Protein AF-A1WXA0-F1 (afdb_monomer_lite)

pLDDT: mean 78.91, std 23.17, range [23.78, 98.5]

Sequence (277 aa):
MEAIDALLRRLRTGCGCPRYYLLAQPVTDAPLLPQHHQGRQAIRQLFPGDPELEQLPRTREQIAERFASGGICLAAFRPRGDEVLGFIWLLFGPYREPEHRCVLRPPNNPPCALDVDVYVQPGSRGSLVFAQLWQAANQTLASRQIQWSLSRISAFNLPSLGAHQRLGARIVGTLQYVQIGPLELLFSNRPPFFSWSRPKGTAPAITVHPPTTPADRRPRTALYAVAHSGHGLDRGDPPARPRGDPCARRRPAASDPDRPDQHPERVTDRAPQRIRR

Organism: Halorhodospira halophila (strain DSM 244 / SL1) (NCBI:txid349124)

Radius of gyration: 25.83 Å; chains: 1; bounding box: 70×71×72 Å

Secondary structure (DSSP, 8-state):
-HHHHHHHHHHSTTEE--EEEEEEEE--SS-SS-GGGTTSSEEEEE-TT-GGGGGSSS-HHHHHHHHHTT-EEEEEE-TTS--EEEEEEEESS-EE-SSSS-EEE--TTTTEEEEEEEEE-GGGTTSSHHHHHHHHHHHHHHTTT--EEEEEEETT-HHHHHHHHHTT-EEEEEEEEEEETTEEEEEESSSSSEEEE-TTSPPPEEE-PPPSSPP-------TT-------S--S-PPP------S----PPP------------------------

InterPro domains:
  IPR016181 Acyl-CoA N-acyltransferase [SSF55729] (37-178)

Foldseek 3Di:
DVVVQVVQVVVDPFWGKFKKFKKKFFQAPDQLDDPVPPPQWDKDKDDPPPPLVVVDPDDPVVVVVLVVQVKIKIFTHHPPDSHTQWIWIKGQAWDQDPVDLEIEGEDPPPREIEGEDTAGDPVCFLACRRSNNSSVVSVVCVVVVHGIYIYMDTPPFVLQVVLSVLSVMDGQKMWIWTTDHQKIWIAMPFPVRIDIDGPPGHRYYGHRDHDPPGRPNDGNRNNRRGHHPPDDDPDDDPDDDPPDDPPDDDDDDDDDDDDDDDDDDDDDDDDDDDDDD

Structure (mmCIF, N/CA/C/O backbone):
data_AF-A1WXA0-F1
#
_entry.id   AF-A1WXA0-F1
#
loop_
_atom_site.group_PDB
_atom_site.id
_atom_site.type_symbol
_atom_site.label_atom_id
_atom_site.label_alt_id
_atom_site.label_comp_id
_atom_site.label_asym_id
_atom_site.label_entity_id
_atom_site.label_seq_id
_atom_site.pdbx_PDB_ins_code
_atom_site.Cartn_x
_atom_site.Cartn_y
_atom_site.Cartn_z
_atom_site.occupancy
_atom_site.B_iso_or_equiv
_atom_site.auth_seq_id
_atom_site.auth_comp_id
_atom_site.auth_asym_id
_atom_site.auth_atom_id
_atom_site.pdbx_PDB_model_num
ATOM 1 N N . MET A 1 1 ? 20.842 11.466 -3.086 1.00 58.41 1 MET A N 1
ATOM 2 C CA . MET A 1 1 ? 19.781 10.981 -3.999 1.00 58.41 1 MET A CA 1
ATOM 3 C C . MET A 1 1 ? 18.572 11.905 -4.016 1.00 58.41 1 MET A C 1
ATOM 5 O O . MET A 1 1 ? 18.213 12.333 -5.097 1.00 58.41 1 MET A O 1
ATOM 9 N N . GLU A 1 2 ? 18.004 12.295 -2.872 1.00 58.34 2 GLU A N 1
ATOM 10 C CA . GLU A 1 2 ? 16.877 13.252 -2.817 1.00 58.34 2 GLU A CA 1
ATOM 11 C C . GLU A 1 2 ? 17.197 14.607 -3.475 1.00 58.34 2 GLU A C 1
ATOM 13 O O . GLU A 1 2 ? 16.461 15.072 -4.339 1.00 58.34 2 GLU A O 1
ATOM 18 N N . ALA A 1 3 ? 18.371 15.176 -3.177 1.00 63.69 3 ALA A N 1
ATOM 19 C CA . ALA A 1 3 ? 18.859 16.392 -3.831 1.00 63.69 3 ALA A CA 1
ATOM 20 C C . ALA A 1 3 ? 19.067 16.227 -5.350 1.00 63.69 3 ALA A C 1
ATOM 22 O O . ALA A 1 3 ? 18.889 17.182 -6.095 1.00 63.69 3 ALA A O 1
ATOM 23 N N . ILE A 1 4 ? 19.405 15.017 -5.814 1.00 66.06 4 ILE A N 1
ATOM 24 C CA . ILE A 1 4 ? 19.584 14.711 -7.242 1.00 66.06 4 ILE A CA 1
ATOM 25 C C . ILE A 1 4 ? 18.219 14.600 -7.924 1.00 66.06 4 ILE A C 1
ATOM 27 O O . ILE A 1 4 ? 18.047 15.165 -8.994 1.00 66.06 4 ILE A O 1
ATOM 31 N N . ASP A 1 5 ? 17.233 13.940 -7.308 1.00 58.34 5 ASP A N 1
ATOM 32 C CA . ASP A 1 5 ? 15.864 13.879 -7.837 1.00 58.34 5 ASP A CA 1
ATOM 33 C C . ASP A 1 5 ? 15.238 15.281 -7.917 1.00 58.34 5 ASP A C 1
ATOM 35 O O . ASP A 1 5 ? 14.742 15.688 -8.968 1.00 58.34 5 ASP A O 1
ATOM 39 N N . ALA A 1 6 ? 15.351 16.071 -6.845 1.00 64.88 6 ALA A N 1
ATOM 40 C CA . ALA A 1 6 ? 14.868 17.449 -6.820 1.00 64.88 6 ALA A CA 1
ATOM 41 C C . ALA A 1 6 ? 15.575 18.335 -7.862 1.00 64.88 6 ALA A C 1
ATOM 43 O O . ALA A 1 6 ? 14.927 19.141 -8.530 1.00 64.88 6 ALA A O 1
ATOM 44 N N . LEU A 1 7 ? 16.891 18.177 -8.035 1.00 63.47 7 LEU A N 1
ATOM 45 C CA . LEU A 1 7 ? 17.665 18.905 -9.039 1.00 63.47 7 LEU A CA 1
ATOM 46 C C . LEU A 1 7 ? 17.287 18.483 -10.467 1.00 63.47 7 LEU A C 1
ATOM 48 O O . LEU A 1 7 ? 17.043 19.345 -11.304 1.00 63.47 7 LEU A O 1
ATOM 52 N N . LEU A 1 8 ? 17.165 17.183 -10.750 1.00 61.44 8 LEU A N 1
ATOM 53 C CA . LEU A 1 8 ? 16.789 16.669 -12.073 1.00 61.44 8 LEU A CA 1
ATOM 54 C C . LEU A 1 8 ? 15.400 17.150 -12.500 1.00 61.44 8 LEU A C 1
ATOM 56 O O . LEU A 1 8 ? 15.244 17.602 -13.635 1.00 61.44 8 LEU A O 1
ATOM 60 N N . ARG A 1 9 ? 14.426 17.142 -11.578 1.00 61.91 9 ARG A N 1
ATOM 61 C CA . ARG A 1 9 ? 13.076 17.669 -11.835 1.00 61.91 9 ARG A CA 1
ATOM 62 C C . ARG A 1 9 ? 13.072 19.175 -12.100 1.00 61.91 9 ARG A C 1
ATOM 64 O O . ARG A 1 9 ? 12.246 19.646 -12.876 1.00 61.91 9 ARG A O 1
ATOM 71 N N . ARG A 1 10 ? 13.986 19.931 -11.476 1.00 62.06 10 ARG A N 1
ATOM 72 C CA . ARG A 1 10 ? 14.141 21.382 -11.696 1.00 62.06 10 ARG A CA 1
ATOM 73 C C . ARG A 1 10 ? 14.865 21.715 -13.000 1.00 62.06 10 ARG A C 1
ATOM 75 O O . ARG A 1 10 ? 14.579 22.753 -13.583 1.00 62.06 10 ARG A O 1
ATOM 82 N N . LEU A 1 11 ? 15.787 20.863 -13.453 1.00 60.72 11 LEU A N 1
ATOM 83 C CA . LEU A 1 11 ? 16.601 21.113 -14.647 1.00 60.72 11 LEU A CA 1
ATOM 84 C C . LEU A 1 11 ? 15.888 20.742 -15.955 1.00 60.72 11 LEU A C 1
ATOM 86 O O . LEU A 1 11 ? 16.078 21.427 -16.958 1.00 60.72 11 LEU A O 1
ATOM 90 N N . ARG A 1 12 ? 15.076 19.675 -15.974 1.00 57.12 12 ARG A N 1
ATOM 91 C CA . ARG A 1 12 ? 14.285 19.279 -17.152 1.00 57.12 12 ARG A CA 1
ATOM 92 C C . ARG A 1 12 ? 12.975 18.607 -16.759 1.00 57.12 12 ARG A C 1
ATOM 94 O O . ARG A 1 12 ? 12.952 17.652 -15.985 1.00 57.12 12 ARG A O 1
ATOM 101 N N . THR A 1 13 ? 11.891 19.035 -17.399 1.00 62.09 13 THR A N 1
ATOM 102 C CA . THR A 1 13 ? 10.618 18.315 -17.354 1.00 62.09 13 THR A CA 1
ATOM 103 C C . THR A 1 13 ? 10.810 16.900 -17.914 1.00 62.09 13 THR A C 1
ATOM 105 O O . THR A 1 13 ? 11.331 16.709 -19.012 1.00 62.09 13 THR A O 1
ATOM 108 N N . GLY A 1 14 ? 10.421 15.889 -17.134 1.00 67.56 14 GLY A N 1
ATOM 109 C CA . GLY A 1 14 ? 10.536 14.477 -17.518 1.00 67.56 14 GLY A CA 1
ATOM 110 C C . GLY A 1 14 ? 11.805 13.756 -17.051 1.00 67.56 14 GLY A C 1
ATOM 111 O O . GLY A 1 14 ? 11.995 12.608 -17.446 1.00 67.56 14 GLY A O 1
ATOM 112 N N . CYS A 1 15 ? 12.651 14.378 -16.222 1.00 83.75 15 CYS A N 1
ATOM 113 C CA . CYS A 1 15 ? 13.745 13.686 -15.536 1.00 83.75 15 CYS A CA 1
ATOM 114 C C . CYS A 1 15 ? 13.457 13.518 -14.037 1.00 83.75 15 CYS A C 1
ATOM 116 O O . CYS A 1 15 ? 12.994 14.453 -13.386 1.00 83.75 15 CYS A O 1
ATOM 118 N N . GLY A 1 16 ? 13.757 12.343 -13.480 1.00 87.69 16 GLY A N 1
ATOM 119 C CA . GLY A 1 16 ? 13.522 12.036 -12.066 1.00 87.69 16 GLY A CA 1
ATOM 120 C C . GLY A 1 16 ? 14.203 10.743 -11.625 1.00 87.69 16 GLY A C 1
ATOM 121 O O . GLY A 1 16 ? 14.540 9.897 -12.450 1.00 87.69 16 GLY A O 1
ATOM 122 N N . CYS A 1 17 ? 14.431 10.593 -10.324 1.00 92.06 17 CYS A N 1
ATOM 123 C CA . CYS A 1 17 ? 15.087 9.438 -9.719 1.00 92.06 17 CYS A CA 1
ATOM 124 C C . CYS A 1 17 ? 14.419 8.999 -8.392 1.00 92.06 17 CYS A C 1
ATOM 126 O O . CYS A 1 17 ? 15.086 8.950 -7.349 1.00 92.06 17 CYS A O 1
ATOM 128 N N . PRO A 1 18 ? 13.100 8.711 -8.371 1.00 91.94 18 PRO A N 1
ATOM 129 C CA . PRO A 1 18 ? 12.407 8.385 -7.133 1.00 91.94 18 PRO A CA 1
ATOM 130 C C . PRO A 1 18 ? 12.746 6.976 -6.642 1.00 91.94 18 PRO A C 1
ATOM 132 O O . PRO A 1 18 ? 12.935 6.035 -7.420 1.00 91.94 18 PRO A O 1
ATOM 135 N N . ARG A 1 19 ? 12.795 6.838 -5.316 1.00 94.88 19 ARG A N 1
ATOM 136 C CA . ARG A 1 19 ? 13.107 5.590 -4.622 1.00 94.88 19 ARG A CA 1
ATOM 137 C C . ARG A 1 19 ? 11.952 5.182 -3.723 1.00 94.88 19 ARG A C 1
ATOM 139 O O . ARG A 1 19 ? 11.400 6.012 -3.005 1.00 94.88 19 ARG A O 1
ATOM 146 N N . TYR A 1 20 ? 11.662 3.889 -3.703 1.00 96.38 20 TYR A N 1
ATOM 147 C CA . TYR A 1 20 ? 10.611 3.293 -2.890 1.00 96.38 20 TYR A CA 1
ATOM 148 C C . TYR A 1 20 ? 11.115 2.068 -2.137 1.00 96.38 20 TYR A C 1
ATOM 150 O O . TYR A 1 20 ? 11.982 1.330 -2.614 1.00 96.38 20 TYR A O 1
ATOM 158 N N . TYR A 1 21 ? 10.530 1.838 -0.969 1.00 97.44 21 TYR A N 1
ATOM 159 C CA . TYR A 1 21 ? 10.620 0.585 -0.239 1.00 97.44 21 TYR A CA 1
ATOM 160 C C . TYR A 1 21 ? 9.383 -0.257 -0.522 1.00 97.44 21 TYR A C 1
ATOM 162 O O . TYR A 1 21 ? 8.267 0.257 -0.532 1.00 97.44 21 TYR A O 1
ATOM 170 N N . LEU A 1 22 ? 9.600 -1.552 -0.726 1.00 97.81 22 LEU A N 1
ATOM 171 C CA . LEU A 1 22 ? 8.557 -2.564 -0.643 1.00 97.81 22 LEU A CA 1
ATOM 172 C C . LEU A 1 22 ? 8.504 -3.056 0.795 1.00 97.81 22 LEU A C 1
ATOM 174 O O . LEU A 1 22 ? 9.539 -3.451 1.342 1.00 97.81 22 LEU A O 1
ATOM 178 N N . LEU A 1 23 ? 7.326 -3.029 1.400 1.00 97.44 23 LEU A N 1
ATOM 179 C CA . LEU A 1 23 ? 7.106 -3.474 2.765 1.00 97.44 23 LEU A CA 1
ATOM 180 C C . LEU A 1 23 ? 6.180 -4.682 2.799 1.00 97.44 23 LEU A C 1
ATOM 182 O O . LEU A 1 23 ? 5.301 -4.835 1.956 1.00 97.44 23 LEU A O 1
ATOM 186 N N . ALA A 1 24 ? 6.378 -5.510 3.816 1.00 97.00 24 ALA A N 1
ATOM 187 C CA . ALA A 1 24 ? 5.447 -6.547 4.217 1.00 97.00 24 ALA A CA 1
ATOM 188 C C . ALA A 1 24 ? 5.090 -6.341 5.688 1.00 97.00 24 ALA A C 1
ATOM 190 O O . ALA A 1 24 ? 5.968 -6.363 6.556 1.00 97.00 24 ALA A O 1
ATOM 191 N N . GLN A 1 25 ? 3.809 -6.124 5.956 1.00 95.62 25 GLN A N 1
ATOM 192 C CA . GLN A 1 25 ? 3.231 -5.955 7.276 1.00 95.62 25 GLN A CA 1
ATOM 193 C C . GLN A 1 25 ? 2.468 -7.220 7.676 1.00 95.62 25 GLN A C 1
ATOM 195 O O . GLN A 1 25 ? 1.621 -7.680 6.906 1.00 95.62 25 GLN A O 1
ATOM 200 N N . PRO A 1 26 ? 2.760 -7.808 8.847 1.00 94.62 26 PRO A N 1
ATOM 201 C CA . PRO A 1 26 ? 2.039 -8.983 9.308 1.00 94.62 26 PRO A CA 1
ATOM 202 C C . PRO A 1 26 ? 0.577 -8.625 9.586 1.00 94.62 26 PRO A C 1
ATOM 204 O O . PRO A 1 26 ? 0.288 -7.608 10.220 1.00 94.62 26 PRO A O 1
ATOM 207 N N . VAL A 1 27 ? -0.344 -9.478 9.142 1.00 94.31 27 VAL A N 1
ATOM 208 C CA . VAL A 1 27 ? -1.742 -9.405 9.578 1.00 94.31 27 VAL A CA 1
ATOM 209 C C . VAL A 1 27 ? -1.825 -10.022 10.970 1.00 94.31 27 VAL A C 1
ATOM 211 O O . VAL A 1 27 ? -1.337 -11.130 11.206 1.00 94.31 27 VAL A O 1
ATOM 214 N N . THR A 1 28 ? -2.408 -9.284 11.910 1.00 87.75 28 THR A N 1
ATOM 215 C CA . THR A 1 28 ? -2.534 -9.706 13.307 1.00 87.75 28 THR A CA 1
ATOM 216 C C . THR A 1 28 ? -3.988 -9.724 13.756 1.00 87.75 28 THR A C 1
ATOM 218 O O . THR A 1 28 ? -4.756 -8.820 13.439 1.00 87.75 28 THR A O 1
ATOM 221 N N . ASP A 1 29 ? -4.330 -10.735 14.551 1.00 80.31 29 ASP A N 1
ATOM 222 C CA . ASP A 1 29 ? -5.610 -10.838 15.256 1.00 80.31 29 ASP A CA 1
ATOM 223 C C . ASP A 1 29 ? -5.592 -10.070 16.593 1.00 80.31 29 ASP A C 1
ATOM 225 O O . ASP A 1 29 ? -6.621 -9.903 17.247 1.00 80.31 29 ASP A O 1
ATOM 229 N N . ALA A 1 30 ? -4.416 -9.599 17.024 1.00 79.88 30 ALA A N 1
ATOM 230 C CA . ALA A 1 30 ? -4.262 -8.866 18.268 1.00 79.88 30 ALA A CA 1
ATOM 231 C C . ALA A 1 30 ? -4.785 -7.424 18.122 1.00 79.88 30 ALA A C 1
ATOM 233 O O . ALA A 1 30 ? -4.502 -6.755 17.120 1.00 79.88 30 ALA A O 1
ATOM 234 N N . PRO A 1 31 ? -5.493 -6.891 19.134 1.00 80.56 31 PRO A N 1
ATOM 235 C CA . PRO A 1 31 ? -5.949 -5.508 19.116 1.00 80.56 31 PRO A CA 1
ATOM 236 C C . PRO A 1 31 ? -4.774 -4.529 18.985 1.00 80.56 31 PRO A C 1
ATOM 238 O O . PRO A 1 31 ? -3.846 -4.548 19.793 1.00 80.56 31 PRO A O 1
ATOM 241 N N . LEU A 1 32 ? -4.837 -3.629 17.999 1.00 82.88 32 LEU A N 1
ATOM 242 C CA . LEU A 1 32 ? -3.854 -2.545 17.856 1.00 82.88 32 LEU A CA 1
ATOM 243 C C . LEU A 1 32 ? -4.074 -1.413 18.868 1.00 82.88 32 LEU A C 1
ATOM 245 O O . LEU A 1 32 ? -3.160 -0.631 19.137 1.00 82.88 32 LEU A O 1
ATOM 249 N N . LEU A 1 33 ? -5.294 -1.312 19.401 1.00 80.94 33 LEU A N 1
ATOM 250 C CA . LEU A 1 33 ? -5.719 -0.268 20.321 1.00 80.94 33 LEU A CA 1
ATOM 251 C C . LEU A 1 33 ? -6.318 -0.867 21.599 1.00 80.94 33 LEU A C 1
ATOM 253 O O . LEU A 1 33 ? -7.074 -1.844 21.519 1.00 80.94 33 LEU A O 1
ATOM 257 N N . PRO A 1 34 ? -6.053 -0.246 22.766 1.00 77.00 34 PRO A N 1
ATOM 258 C CA . PRO A 1 34 ? -6.766 -0.546 24.001 1.00 77.00 34 PRO A CA 1
ATOM 259 C C . PRO A 1 34 ? -8.283 -0.456 23.823 1.00 77.00 34 PRO A C 1
ATOM 261 O O . PRO A 1 34 ? -8.779 0.392 23.080 1.00 77.00 34 PRO A O 1
ATOM 264 N N . GLN A 1 35 ? -9.029 -1.272 24.568 1.00 74.88 35 GLN A N 1
ATOM 265 C CA . GLN A 1 35 ? -10.489 -1.366 24.453 1.00 74.88 35 GLN A CA 1
ATOM 266 C C . GLN A 1 35 ? -11.203 -0.010 24.614 1.00 74.88 35 GLN A C 1
ATOM 268 O O . GLN A 1 35 ? -12.126 0.287 23.868 1.00 74.88 35 GLN A O 1
ATOM 273 N N . HIS A 1 36 ? -10.722 0.870 25.498 1.00 74.00 36 HIS A N 1
ATOM 274 C CA . HIS A 1 36 ? -11.301 2.207 25.716 1.00 74.00 36 HIS A CA 1
ATOM 275 C C . HIS A 1 36 ? -11.091 3.199 24.549 1.00 74.00 36 HIS A C 1
ATOM 277 O O . HIS A 1 36 ? -11.684 4.279 24.527 1.00 74.00 36 HIS A O 1
ATOM 283 N N . HIS A 1 37 ? -10.230 2.864 23.585 1.00 72.75 37 HIS A N 1
ATOM 284 C CA . HIS A 1 37 ? -10.031 3.623 22.349 1.00 72.75 37 HIS A CA 1
ATOM 285 C C . HIS A 1 37 ? -10.799 3.036 21.156 1.00 72.75 37 HIS A C 1
ATOM 287 O O . HIS A 1 37 ? -10.845 3.666 20.093 1.00 72.75 37 HIS A O 1
ATOM 293 N N . GLN A 1 38 ? -11.404 1.856 21.314 1.00 67.62 38 GLN A N 1
ATOM 294 C CA . GLN A 1 38 ? -12.237 1.236 20.288 1.00 67.62 38 GLN A CA 1
ATOM 295 C C . GLN A 1 38 ? -13.574 1.983 20.172 1.00 67.62 38 GLN A C 1
ATOM 297 O O . GLN A 1 38 ? -14.085 2.521 21.151 1.00 67.62 38 GLN A O 1
ATOM 302 N N . GLY A 1 39 ? -14.113 2.084 18.955 1.00 66.56 39 GLY A N 1
ATOM 303 C CA . GLY A 1 39 ? -15.406 2.735 18.696 1.00 66.56 39 GLY A CA 1
ATOM 304 C C . GLY A 1 39 ? -15.409 4.268 18.745 1.00 66.56 39 GLY A C 1
ATOM 305 O O . GLY A 1 39 ? -16.458 4.876 18.563 1.00 66.56 39 GLY A O 1
ATOM 306 N N . ARG A 1 40 ? -14.254 4.925 18.943 1.00 73.44 40 ARG A N 1
ATOM 307 C CA . ARG A 1 40 ? -14.173 6.400 18.900 1.00 73.44 40 ARG A CA 1
ATOM 308 C C . ARG A 1 40 ? -14.452 6.994 17.522 1.00 73.44 40 ARG A C 1
ATOM 310 O O . ARG A 1 40 ? -14.731 8.181 17.456 1.00 73.44 40 ARG A O 1
ATOM 317 N N . GLN A 1 41 ? -14.333 6.211 16.456 1.00 80.81 41 GLN A N 1
ATOM 318 C CA . GLN A 1 41 ? -14.692 6.583 15.088 1.00 80.81 41 GLN A CA 1
ATOM 319 C C . GLN A 1 41 ? -15.423 5.399 14.464 1.00 80.81 41 GLN A C 1
ATOM 321 O O . GLN A 1 41 ? -15.120 4.246 14.788 1.00 80.81 41 GLN A O 1
ATOM 326 N N . ALA A 1 42 ? -16.371 5.679 13.574 1.00 89.12 42 ALA A N 1
ATOM 327 C CA . ALA A 1 42 ? -16.976 4.636 12.763 1.00 89.12 42 ALA A CA 1
ATOM 328 C C . ALA A 1 42 ? -16.011 4.298 11.621 1.00 89.12 42 ALA A C 1
ATOM 330 O O . ALA A 1 42 ? -15.610 5.188 10.872 1.00 89.12 42 ALA A O 1
ATOM 331 N N . ILE A 1 43 ? -15.628 3.026 11.502 1.00 94.25 43 ILE A N 1
ATOM 332 C CA . ILE A 1 43 ? -14.941 2.510 10.317 1.00 94.25 43 ILE A CA 1
ATOM 333 C C . ILE A 1 43 ? -15.951 1.676 9.539 1.00 94.25 43 ILE A C 1
ATOM 335 O O . ILE A 1 43 ? -16.533 0.749 10.104 1.00 94.25 43 ILE A O 1
ATOM 339 N N . ARG A 1 44 ? -16.153 1.980 8.258 1.00 95.25 44 ARG A N 1
ATOM 340 C CA . ARG A 1 44 ? -17.014 1.181 7.376 1.00 95.25 44 ARG A CA 1
ATOM 341 C C . ARG A 1 44 ? -16.362 0.949 6.025 1.00 95.25 44 ARG A C 1
ATOM 343 O O . ARG A 1 44 ? -15.514 1.726 5.586 1.00 95.25 44 ARG A O 1
ATOM 350 N N . GLN A 1 45 ? -16.778 -0.127 5.370 1.00 97.75 45 GLN A N 1
ATOM 351 C CA . GLN A 1 45 ? -16.468 -0.342 3.967 1.00 97.75 45 GLN A CA 1
ATOM 352 C C . GLN A 1 45 ? -17.268 0.650 3.110 1.00 97.75 45 GLN A C 1
ATOM 354 O O . GLN A 1 45 ? -18.455 0.859 3.364 1.00 97.75 45 GLN A O 1
ATOM 359 N N . LEU A 1 46 ? -16.600 1.253 2.126 1.00 98.12 46 LEU A N 1
ATOM 360 C CA . LEU A 1 46 ? -17.242 2.001 1.049 1.00 98.12 46 LEU A CA 1
ATOM 361 C C . LEU A 1 46 ? -17.527 1.072 -0.133 1.00 98.12 46 LEU A C 1
ATOM 363 O O . LEU A 1 46 ? -16.709 0.200 -0.454 1.00 98.12 46 LEU A O 1
ATOM 367 N N . PHE A 1 47 ? -18.650 1.298 -0.804 1.00 97.88 47 PHE A N 1
ATOM 368 C CA . PHE A 1 47 ? -19.074 0.564 -1.996 1.00 97.88 47 PHE A CA 1
ATOM 369 C C . PHE A 1 47 ? -19.200 1.485 -3.216 1.00 97.88 47 PHE A C 1
ATOM 371 O O . PHE A 1 47 ? -19.346 2.698 -3.057 1.00 97.88 47 PHE A O 1
ATOM 378 N N . PRO A 1 48 ? -19.145 0.942 -4.448 1.00 97.06 48 PRO A N 1
ATOM 379 C CA . PRO A 1 48 ? -19.427 1.727 -5.644 1.00 97.06 48 PRO A CA 1
ATOM 380 C C . PRO A 1 48 ? -20.777 2.447 -5.529 1.00 97.06 48 PRO A C 1
ATOM 382 O O . PRO A 1 48 ? -21.793 1.812 -5.260 1.00 97.06 48 PRO A O 1
ATOM 385 N N . GLY A 1 49 ? -20.780 3.761 -5.757 1.00 95.06 49 GLY A N 1
ATOM 386 C CA . GLY A 1 49 ? -21.975 4.604 -5.650 1.00 95.06 49 GLY A CA 1
ATOM 387 C C . GLY A 1 49 ? -22.147 5.313 -4.304 1.00 95.06 49 GLY A C 1
ATOM 388 O O . GLY A 1 49 ? -22.963 6.229 -4.232 1.00 95.06 49 GLY A O 1
ATOM 389 N N . ASP A 1 50 ? -21.363 4.964 -3.279 1.00 97.19 50 ASP A N 1
ATOM 390 C CA . ASP A 1 50 ? -21.359 5.705 -2.015 1.00 97.19 50 ASP A CA 1
ATOM 391 C C . ASP A 1 50 ? -20.926 7.165 -2.257 1.00 97.19 50 ASP A C 1
ATOM 393 O O . ASP A 1 50 ? -19.855 7.394 -2.837 1.00 97.19 50 ASP A O 1
ATOM 397 N N . PRO A 1 51 ? -21.706 8.169 -1.809 1.00 96.56 51 PRO A N 1
ATOM 398 C CA . PRO A 1 51 ? -21.402 9.579 -2.063 1.00 96.56 51 PRO A CA 1
ATOM 399 C C . PRO A 1 51 ? -20.084 10.028 -1.420 1.00 96.56 51 PRO A C 1
ATOM 401 O O . PRO A 1 51 ? -19.439 10.961 -1.893 1.00 96.56 51 PRO A O 1
ATOM 404 N N . GLU A 1 52 ? -19.634 9.356 -0.362 1.00 97.12 52 GLU A N 1
ATOM 405 C CA . GLU A 1 52 ? -18.408 9.708 0.353 1.00 97.12 52 GLU A CA 1
ATOM 406 C C . GLU A 1 52 ? -17.136 9.342 -0.409 1.00 97.12 52 GLU A C 1
ATOM 408 O O . GLU A 1 52 ? -16.065 9.849 -0.075 1.00 97.12 52 GLU A O 1
ATOM 413 N N . LEU A 1 53 ? -17.244 8.549 -1.482 1.00 97.56 53 LEU A N 1
ATOM 414 C CA . LEU A 1 53 ? -16.144 8.338 -2.423 1.00 97.56 53 LEU A CA 1
ATOM 415 C C . LEU A 1 53 ? -15.663 9.652 -3.057 1.00 97.56 53 LEU A C 1
ATOM 417 O O . LEU A 1 53 ? -14.476 9.778 -3.347 1.00 97.56 53 LEU A O 1
ATOM 421 N N . GLU A 1 54 ? -16.541 10.650 -3.205 1.00 96.62 54 GLU A N 1
ATOM 422 C CA . GLU A 1 54 ? -16.191 11.973 -3.743 1.00 96.62 54 GLU A CA 1
ATOM 423 C C . GLU A 1 54 ? -15.311 12.796 -2.782 1.00 96.62 54 GLU A C 1
ATOM 425 O O . GLU A 1 54 ? -14.689 13.773 -3.192 1.00 96.62 54 GLU A O 1
ATOM 430 N N . GLN A 1 55 ? -15.221 12.405 -1.504 1.00 96.06 55 GLN A N 1
ATOM 431 C CA . GLN A 1 55 ? -14.346 13.052 -0.519 1.00 96.06 55 GLN A CA 1
ATOM 432 C C . GLN A 1 55 ? -12.901 12.530 -0.579 1.00 96.06 55 GLN A C 1
ATOM 434 O O . GLN A 1 55 ? -12.000 13.112 0.034 1.00 96.06 55 GLN A O 1
ATOM 439 N N . LEU A 1 56 ? -12.656 11.412 -1.271 1.00 95.69 56 LEU A N 1
ATOM 440 C CA . LEU A 1 56 ? -11.318 10.845 -1.397 1.00 95.69 56 LEU A CA 1
ATOM 441 C C . LEU A 1 56 ? -10.500 11.706 -2.376 1.00 95.69 56 LEU A C 1
ATOM 443 O O . LEU A 1 56 ? -10.995 12.063 -3.441 1.00 95.69 56 LEU A O 1
ATOM 447 N N . PRO A 1 57 ? -9.217 11.992 -2.093 1.00 94.06 57 PRO A N 1
ATOM 448 C CA . PRO A 1 57 ? -8.340 12.760 -2.972 1.00 94.06 57 PRO A CA 1
ATOM 449 C C . PRO A 1 57 ? -7.835 11.890 -4.139 1.00 94.06 57 PRO A C 1
ATOM 451 O O . PRO A 1 57 ? -6.627 11.733 -4.344 1.00 94.06 57 PRO A O 1
ATOM 454 N N . ARG A 1 58 ? -8.755 11.246 -4.861 1.00 93.50 58 ARG A N 1
ATOM 455 C CA . ARG A 1 58 ? -8.508 10.318 -5.969 1.00 93.50 58 ARG A CA 1
ATOM 456 C C . ARG A 1 58 ? -9.490 10.590 -7.091 1.00 93.50 58 ARG A C 1
ATOM 458 O O . ARG A 1 58 ? -10.607 11.031 -6.850 1.00 93.50 58 ARG A O 1
ATOM 465 N N . THR A 1 59 ? -9.066 10.328 -8.321 1.00 93.50 59 THR A N 1
ATOM 466 C CA . THR A 1 59 ? -9.970 10.484 -9.461 1.00 93.50 59 THR A CA 1
ATOM 467 C C . THR A 1 59 ? -11.004 9.359 -9.472 1.00 93.50 59 THR A C 1
ATOM 469 O O . THR A 1 59 ? -10.772 8.271 -8.928 1.00 93.50 59 THR A O 1
ATOM 472 N N . ARG A 1 60 ? -12.146 9.599 -10.122 1.00 94.38 60 ARG A N 1
ATOM 473 C CA . ARG A 1 60 ? -13.200 8.584 -10.266 1.00 94.38 60 ARG A CA 1
ATOM 474 C C . ARG A 1 60 ? -12.694 7.346 -11.001 1.00 94.38 60 ARG A C 1
ATOM 476 O O . ARG A 1 60 ? -13.068 6.236 -10.642 1.00 94.38 60 ARG A O 1
ATOM 483 N N . GLU A 1 61 ? -11.798 7.525 -11.967 1.00 93.12 61 GLU A N 1
ATOM 484 C CA . GLU A 1 61 ? -11.172 6.437 -12.720 1.00 93.12 61 GLU A CA 1
ATOM 485 C C . GLU A 1 61 ? -10.319 5.556 -11.804 1.00 93.12 61 GLU A C 1
ATOM 487 O O . GLU A 1 61 ? -10.465 4.338 -11.823 1.00 93.12 61 GLU A O 1
ATOM 492 N N . GLN A 1 62 ? -9.498 6.153 -10.931 1.00 92.81 62 GLN A N 1
ATOM 493 C CA . GLN A 1 62 ? -8.688 5.398 -9.968 1.00 92.81 62 GLN A CA 1
ATOM 494 C C . GLN A 1 62 ? -9.558 4.591 -8.998 1.00 92.81 62 GLN A C 1
ATOM 496 O O . GLN A 1 62 ? -9.238 3.448 -8.675 1.00 92.81 62 GLN A O 1
ATOM 501 N N . ILE A 1 63 ? -10.657 5.180 -8.522 1.00 95.75 63 ILE A N 1
ATOM 502 C CA . ILE A 1 63 ? -11.616 4.501 -7.642 1.00 95.75 63 ILE A CA 1
ATOM 503 C C . ILE A 1 63 ? -12.295 3.342 -8.387 1.00 95.75 63 ILE A C 1
ATOM 505 O O . ILE A 1 63 ? -12.346 2.224 -7.870 1.00 95.75 63 ILE A O 1
ATOM 509 N N . ALA A 1 64 ? -12.762 3.581 -9.615 1.00 94.81 64 ALA A N 1
ATOM 510 C CA . ALA A 1 64 ? -13.411 2.571 -10.444 1.00 94.81 64 ALA A CA 1
ATOM 511 C C . ALA A 1 64 ? -12.474 1.396 -10.767 1.00 94.81 64 ALA A C 1
ATOM 513 O O . ALA A 1 64 ? -12.873 0.244 -10.616 1.00 94.81 64 ALA A O 1
ATOM 514 N N . GLU A 1 65 ? -11.219 1.662 -11.140 1.00 92.69 65 GLU A N 1
ATOM 515 C CA . GLU A 1 65 ? -10.211 0.628 -11.414 1.00 92.69 65 GLU A CA 1
ATOM 516 C C . GLU A 1 65 ? -9.942 -0.262 -10.193 1.00 92.69 65 GLU A C 1
ATOM 518 O O . GLU A 1 65 ? -9.814 -1.486 -10.318 1.00 92.69 65 GLU A O 1
ATOM 523 N N . ARG A 1 66 ? -9.892 0.328 -8.993 1.00 95.19 66 ARG A N 1
ATOM 524 C CA . ARG A 1 66 ? -9.690 -0.423 -7.747 1.00 95.19 66 ARG A CA 1
ATOM 525 C C . ARG A 1 66 ? -10.866 -1.345 -7.453 1.00 95.19 66 ARG A C 1
ATOM 527 O O . ARG A 1 66 ? -10.640 -2.516 -7.155 1.00 95.19 66 ARG A O 1
ATOM 534 N N . PHE A 1 67 ? -12.101 -0.863 -7.594 1.00 96.62 67 PHE A N 1
ATOM 535 C CA . PHE A 1 67 ? -13.285 -1.713 -7.444 1.00 96.62 67 PHE A CA 1
ATOM 536 C C . PHE A 1 67 ? -13.370 -2.797 -8.524 1.00 96.62 67 PHE A C 1
ATOM 538 O O . PHE A 1 67 ? -13.635 -3.952 -8.198 1.00 96.62 67 PHE A O 1
ATOM 545 N N . ALA A 1 68 ? -13.074 -2.468 -9.785 1.00 93.38 68 ALA A N 1
ATOM 546 C CA . ALA A 1 68 ? -13.048 -3.432 -10.888 1.00 93.38 68 ALA A CA 1
ATOM 547 C C . ALA A 1 68 ? -12.021 -4.556 -10.664 1.00 93.38 68 ALA A C 1
ATOM 549 O O . ALA A 1 68 ? -12.207 -5.677 -11.131 1.00 93.38 68 ALA A O 1
ATOM 550 N N . SER A 1 69 ? -10.966 -4.275 -9.897 1.00 89.31 69 SER A N 1
ATOM 551 C CA . SER A 1 69 ? -9.950 -5.252 -9.489 1.00 89.31 69 SER A CA 1
ATOM 552 C C . SER A 1 69 ? -10.348 -6.078 -8.252 1.00 89.31 69 SER A C 1
ATOM 554 O O . SER A 1 69 ? -9.507 -6.778 -7.688 1.00 89.31 69 SER A O 1
ATOM 556 N N . GLY A 1 70 ? -11.600 -5.980 -7.787 1.00 92.38 70 GLY A N 1
ATOM 557 C CA . GLY A 1 70 ? -12.080 -6.635 -6.564 1.00 92.38 70 GLY A CA 1
ATOM 558 C C . GLY A 1 70 ? -11.559 -5.989 -5.276 1.00 92.38 70 GLY A C 1
ATOM 559 O O . GLY A 1 70 ? -11.513 -6.636 -4.228 1.00 92.38 70 GLY A O 1
ATOM 560 N N . GLY A 1 71 ? -11.111 -4.735 -5.358 1.00 95.88 71 GLY A N 1
ATOM 561 C CA . GLY A 1 71 ? -10.573 -3.985 -4.234 1.00 95.88 71 GLY A CA 1
ATOM 562 C C . GLY A 1 71 ? -11.617 -3.611 -3.191 1.00 95.88 71 GLY A C 1
ATOM 563 O O . GLY A 1 71 ? -12.789 -3.400 -3.500 1.00 95.88 71 GLY A O 1
ATOM 564 N N . ILE A 1 72 ? -11.163 -3.475 -1.948 1.00 97.94 72 ILE A N 1
ATOM 565 C CA . ILE A 1 72 ? -11.974 -3.024 -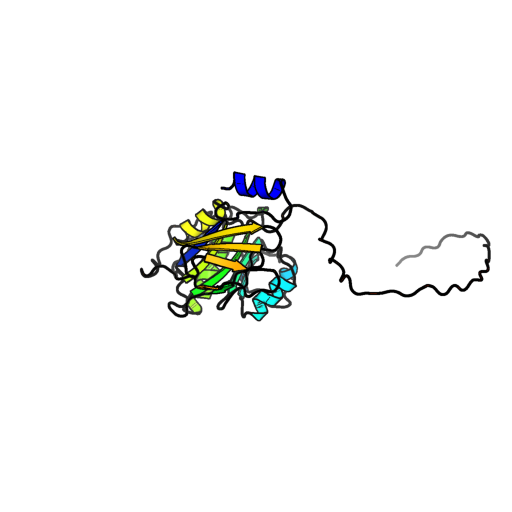0.816 1.00 97.94 72 ILE A CA 1
ATOM 566 C C . ILE A 1 72 ? -11.433 -1.691 -0.321 1.00 97.94 72 ILE A C 1
ATOM 568 O O . ILE A 1 72 ? -10.228 -1.551 -0.108 1.00 97.94 72 ILE A O 1
ATOM 572 N N . CYS A 1 73 ? -12.334 -0.740 -0.087 1.00 98.50 73 CYS A N 1
ATOM 573 C CA . CYS A 1 73 ? -12.031 0.527 0.560 1.00 98.50 73 CYS A CA 1
ATOM 574 C C . CYS A 1 73 ? -12.646 0.547 1.958 1.00 98.50 73 CYS A C 1
ATOM 576 O O . CYS A 1 73 ? -13.862 0.441 2.092 1.00 98.50 73 CYS A O 1
ATOM 578 N N . LEU A 1 74 ? -11.827 0.715 2.995 1.00 98.38 74 LEU A N 1
ATOM 579 C CA . LEU A 1 74 ? -12.300 1.009 4.348 1.00 98.38 74 LEU A CA 1
ATOM 580 C C . LEU A 1 74 ? -12.077 2.490 4.625 1.00 98.38 74 LEU A C 1
ATOM 582 O O . LEU A 1 74 ? -10.982 2.991 4.380 1.00 98.38 74 LEU A O 1
ATOM 586 N N . ALA A 1 75 ? -13.083 3.178 5.152 1.00 97.94 75 ALA A N 1
ATOM 587 C CA . ALA A 1 75 ? -13.014 4.594 5.481 1.00 97.94 75 ALA A CA 1
ATOM 588 C C . ALA A 1 75 ? -13.354 4.841 6.953 1.00 97.94 75 ALA A C 1
ATOM 590 O O . ALA A 1 75 ? -14.217 4.176 7.530 1.00 97.94 75 ALA A O 1
ATOM 591 N N . ALA A 1 76 ? -12.647 5.798 7.548 1.00 96.62 76 ALA A N 1
ATOM 592 C CA . ALA A 1 76 ? -12.866 6.293 8.896 1.00 96.62 76 ALA A CA 1
ATOM 593 C C . ALA A 1 76 ? -13.701 7.566 8.849 1.00 96.62 76 ALA A C 1
ATOM 595 O O . ALA A 1 76 ? -13.388 8.473 8.080 1.00 96.62 76 ALA A O 1
ATOM 596 N N . PHE A 1 77 ? -14.708 7.654 9.710 1.00 95.62 77 PHE A N 1
ATOM 597 C CA . PHE A 1 77 ? -15.662 8.756 9.733 1.00 95.62 77 PHE A CA 1
ATOM 598 C C . PHE A 1 77 ? -15.568 9.558 11.022 1.00 95.62 77 PHE A C 1
ATOM 600 O O . PHE A 1 77 ? -15.301 9.012 12.103 1.00 95.62 77 PHE A O 1
ATOM 607 N N . ARG A 1 78 ? -15.833 10.864 10.923 1.00 91.69 78 ARG A N 1
ATOM 608 C CA . ARG A 1 78 ? -16.032 11.700 12.107 1.00 91.69 78 ARG A CA 1
ATOM 609 C C . ARG A 1 78 ? -17.198 11.142 12.935 1.00 91.69 78 ARG A C 1
ATOM 611 O O . ARG A 1 78 ? -18.206 10.726 12.369 1.00 91.69 78 ARG A O 1
ATOM 618 N N . PRO A 1 79 ? -17.106 11.140 14.277 1.00 85.50 79 PRO A N 1
ATOM 619 C CA . PRO A 1 79 ? -18.235 10.738 15.105 1.00 85.50 79 PRO A CA 1
ATOM 620 C C . PRO A 1 79 ? -19.479 11.565 14.780 1.00 85.50 79 PRO A C 1
ATOM 622 O O . PRO A 1 79 ? -19.430 12.791 14.851 1.00 85.50 79 PRO A O 1
ATOM 625 N N . ARG A 1 80 ? -20.590 10.879 14.482 1.00 81.56 80 ARG A N 1
ATOM 626 C CA . ARG A 1 80 ? -21.902 11.485 14.190 1.00 81.56 80 ARG A CA 1
ATOM 627 C C . ARG A 1 80 ? -21.907 12.403 12.954 1.00 81.56 80 ARG A C 1
ATOM 629 O O . ARG A 1 80 ? -22.512 13.470 12.991 1.00 81.56 80 ARG A O 1
ATOM 636 N N . GLY A 1 81 ? -21.247 11.993 11.873 1.00 85.56 81 GLY A N 1
ATOM 637 C CA . GLY A 1 81 ? -21.357 12.647 10.569 1.00 85.56 81 GLY A CA 1
ATOM 638 C C . GLY A 1 81 ? -20.723 11.825 9.449 1.00 85.56 81 GLY A C 1
ATOM 639 O O . GLY A 1 81 ? -20.119 10.784 9.706 1.00 85.56 81 GLY A O 1
ATOM 640 N N . ASP A 1 82 ? -20.819 12.341 8.225 1.00 89.12 82 ASP A N 1
ATOM 641 C CA . ASP A 1 82 ? -20.412 11.627 7.003 1.00 89.12 82 ASP A CA 1
ATOM 642 C C . ASP A 1 82 ? -19.041 12.083 6.470 1.00 89.12 82 ASP A C 1
ATOM 644 O O . ASP A 1 82 ? -18.636 11.744 5.359 1.00 89.12 82 ASP A O 1
ATOM 648 N N . GLU A 1 83 ? -18.298 12.866 7.258 1.00 94.56 83 GLU A N 1
ATOM 649 C CA . GLU A 1 83 ? -16.964 13.342 6.885 1.00 94.56 83 GLU A CA 1
ATOM 650 C C . GLU A 1 83 ? -15.921 12.225 7.010 1.00 94.56 83 GLU A C 1
ATOM 652 O O . GLU A 1 83 ? -15.681 11.695 8.103 1.00 94.56 83 GLU A O 1
ATOM 657 N N . VAL A 1 84 ? -15.257 11.918 5.895 1.00 96.62 84 VAL A N 1
ATOM 658 C CA . VAL A 1 84 ? -14.194 10.912 5.806 1.00 96.62 84 VAL A CA 1
ATOM 659 C C . VAL A 1 84 ? -12.882 11.479 6.345 1.00 96.62 84 VAL A C 1
ATOM 661 O O . VAL A 1 84 ? -12.231 12.299 5.710 1.00 96.62 84 VAL A O 1
ATOM 664 N N . LEU A 1 85 ? -12.426 10.983 7.493 1.00 96.19 85 LEU A N 1
ATOM 665 C CA . LEU A 1 85 ? -11.158 11.375 8.122 1.00 96.19 85 LEU A CA 1
ATOM 666 C C . LEU A 1 85 ? -9.936 10.675 7.509 1.00 96.19 85 LEU A C 1
ATOM 668 O O . LEU A 1 85 ? -8.802 11.141 7.649 1.00 96.19 85 LEU A O 1
ATOM 672 N N . GLY A 1 86 ? -10.145 9.537 6.854 1.00 96.56 86 GLY A N 1
ATOM 673 C CA . GLY A 1 86 ? -9.096 8.745 6.226 1.00 96.56 86 GLY A CA 1
ATOM 674 C C . GLY A 1 86 ? -9.636 7.454 5.629 1.00 96.56 86 GLY A C 1
ATOM 675 O O . GLY A 1 86 ? -10.783 7.087 5.870 1.00 96.56 86 GLY A O 1
ATOM 676 N N . PHE A 1 87 ? -8.810 6.758 4.856 1.00 97.94 87 PHE A N 1
ATOM 677 C CA . PHE A 1 87 ? -9.179 5.501 4.213 1.00 97.94 87 PHE A CA 1
ATOM 678 C C . PHE A 1 87 ? -7.967 4.598 3.952 1.00 97.94 87 PHE A C 1
ATOM 680 O O . PHE A 1 87 ? -6.818 5.050 3.967 1.00 97.94 87 PHE A O 1
ATOM 687 N N . ILE A 1 88 ? -8.242 3.320 3.693 1.00 97.94 88 ILE A N 1
ATOM 688 C CA . ILE A 1 88 ? -7.289 2.315 3.217 1.00 97.94 88 ILE A CA 1
ATOM 689 C C . ILE A 1 88 ? -7.901 1.499 2.075 1.00 97.94 88 ILE A C 1
ATOM 691 O O . ILE A 1 88 ? -9.031 1.021 2.183 1.00 97.94 88 ILE A O 1
ATOM 695 N N . TRP A 1 89 ? -7.133 1.320 0.999 1.00 98.06 89 TRP A N 1
ATOM 696 C CA . TRP A 1 89 ? -7.453 0.416 -0.106 1.00 98.06 89 TRP A CA 1
ATOM 697 C C . TRP A 1 89 ? -6.658 -0.880 -0.021 1.00 98.06 89 TRP A C 1
ATOM 699 O O . TRP A 1 89 ? -5.428 -0.852 0.004 1.00 98.06 89 TRP A O 1
ATOM 709 N N . LEU A 1 90 ? -7.375 -2.002 -0.053 1.00 98.19 90 LEU A N 1
ATOM 710 C CA . LEU A 1 90 ? -6.833 -3.357 -0.048 1.00 98.19 90 LEU A CA 1
ATOM 711 C C . LEU A 1 90 ? -7.161 -4.039 -1.379 1.00 98.19 90 LEU A C 1
ATOM 713 O O . LEU A 1 90 ? -8.334 -4.161 -1.736 1.00 98.19 90 LEU A O 1
ATOM 717 N N . LEU A 1 91 ? -6.138 -4.487 -2.105 1.00 97.06 91 LEU A N 1
ATOM 718 C CA . LEU A 1 91 ? -6.268 -5.229 -3.360 1.00 97.06 91 LEU A CA 1
ATOM 719 C C . LEU A 1 91 ? -5.724 -6.650 -3.202 1.00 97.06 91 LEU A C 1
ATOM 721 O O . LEU A 1 91 ? -4.694 -6.863 -2.573 1.00 97.06 91 LEU A O 1
ATOM 725 N N . PHE A 1 92 ? -6.386 -7.626 -3.817 1.00 95.56 92 PHE A N 1
ATOM 726 C CA . PHE A 1 92 ? -6.028 -9.050 -3.691 1.00 95.56 92 PHE A CA 1
ATOM 727 C C . PHE A 1 92 ? -5.372 -9.623 -4.954 1.00 95.56 92 PHE A C 1
ATOM 729 O O . PHE A 1 92 ? -5.014 -10.796 -4.999 1.00 95.56 92 PHE A O 1
ATOM 736 N N . GLY A 1 93 ? -5.207 -8.794 -5.984 1.00 94.38 93 GLY A N 1
ATOM 737 C CA . GLY A 1 93 ? -4.611 -9.163 -7.262 1.00 94.38 93 GLY A CA 1
ATOM 738 C C . GLY A 1 93 ? -3.513 -8.192 -7.701 1.00 94.38 93 GLY A C 1
ATOM 739 O O . GLY A 1 93 ? -3.096 -7.323 -6.932 1.00 94.38 93 GLY A O 1
ATOM 740 N N . PRO A 1 94 ? -3.021 -8.339 -8.943 1.00 94.81 94 PRO A N 1
ATOM 741 C CA . PRO A 1 94 ? -2.062 -7.416 -9.535 1.00 94.81 94 PRO A CA 1
ATOM 742 C C . PRO A 1 94 ? -2.559 -5.967 -9.521 1.00 94.81 94 PRO A C 1
ATOM 744 O O . PRO A 1 94 ? -3.690 -5.694 -9.912 1.00 94.81 94 PRO A O 1
ATOM 747 N N . TYR A 1 95 ? -1.684 -5.036 -9.155 1.00 93.44 95 TYR A N 1
ATOM 748 C CA . TYR A 1 95 ? -1.959 -3.604 -9.151 1.00 93.44 95 TYR A CA 1
ATOM 749 C C . TYR A 1 95 ? -1.010 -2.877 -10.093 1.00 93.44 95 TYR A C 1
ATOM 751 O O . TYR A 1 95 ? 0.210 -3.008 -9.979 1.00 93.44 95 TYR A O 1
ATOM 759 N N . ARG A 1 96 ? -1.564 -2.107 -11.030 1.00 92.31 96 ARG A N 1
ATOM 760 C CA . ARG A 1 96 ? -0.782 -1.219 -11.888 1.00 92.31 96 ARG A CA 1
ATOM 761 C C . ARG A 1 96 ? -0.544 0.088 -11.146 1.00 92.31 96 ARG A C 1
ATOM 763 O O . ARG A 1 96 ? -1.491 0.777 -10.788 1.00 92.31 96 ARG A O 1
ATOM 770 N N . GLU A 1 97 ? 0.721 0.430 -10.951 1.00 89.12 97 GLU A N 1
ATOM 771 C CA . GLU A 1 97 ? 1.074 1.685 -10.300 1.00 89.12 97 GLU A CA 1
ATOM 772 C C . GLU A 1 97 ? 0.707 2.877 -11.204 1.00 89.12 97 GLU A C 1
ATOM 774 O O . GLU A 1 97 ? 1.048 2.876 -12.390 1.00 89.12 97 GLU A O 1
ATOM 779 N N . PRO A 1 98 ? 0.017 3.906 -10.679 1.00 85.12 98 PRO A N 1
ATOM 780 C CA . PRO A 1 98 ? -0.303 5.100 -11.458 1.00 85.12 98 PRO A CA 1
ATOM 781 C C . PRO A 1 98 ? 0.903 6.044 -11.592 1.00 85.12 98 PRO A C 1
ATOM 783 O O . PRO A 1 98 ? 0.996 6.791 -12.563 1.00 85.12 98 PRO A O 1
ATOM 786 N N . GLU A 1 99 ? 1.833 6.013 -10.630 1.00 87.62 99 GLU A N 1
ATOM 787 C CA . GLU A 1 99 ? 3.030 6.873 -10.606 1.00 87.62 99 GLU A CA 1
ATOM 788 C C . GLU A 1 99 ? 4.144 6.371 -11.536 1.00 87.62 99 GLU A C 1
ATOM 790 O O . GLU A 1 99 ? 4.884 7.168 -12.113 1.00 87.62 99 GLU A O 1
ATOM 795 N N . HIS A 1 100 ? 4.266 5.049 -11.674 1.00 90.81 100 HIS A N 1
ATOM 796 C CA . HIS A 1 100 ? 5.356 4.375 -12.375 1.00 90.81 100 HIS A CA 1
ATOM 797 C C . HIS A 1 100 ? 4.822 3.256 -13.255 1.00 90.81 100 HIS A C 1
ATOM 799 O O . HIS A 1 100 ? 3.827 2.615 -12.934 1.00 90.81 100 HIS A O 1
ATOM 805 N N . ARG A 1 101 ? 5.500 2.965 -14.363 1.00 91.38 101 ARG A N 1
ATOM 806 C CA . ARG A 1 101 ? 5.115 1.897 -15.290 1.00 91.38 101 ARG A CA 1
ATOM 807 C C . ARG A 1 101 ? 5.541 0.545 -14.729 1.00 91.38 101 ARG A C 1
ATOM 809 O O . ARG A 1 101 ? 6.405 -0.121 -15.288 1.00 91.38 101 ARG A O 1
ATOM 816 N N . CYS A 1 102 ? 4.920 0.111 -13.644 1.00 93.81 102 CYS A N 1
ATOM 817 C CA . CYS A 1 102 ? 5.120 -1.221 -13.097 1.00 93.81 102 CYS A CA 1
ATOM 818 C C . CYS A 1 102 ? 3.806 -1.829 -12.603 1.00 93.81 102 CYS A C 1
ATOM 820 O O . CYS A 1 102 ? 2.796 -1.147 -12.415 1.00 93.81 102 CYS A O 1
ATOM 822 N N . VAL A 1 103 ? 3.825 -3.146 -12.436 1.00 95.56 103 VAL A N 1
ATOM 823 C CA . VAL A 1 103 ? 2.734 -3.906 -11.837 1.00 95.56 103 VAL A CA 1
ATOM 824 C C . VAL A 1 103 ? 3.258 -4.570 -10.573 1.00 95.56 103 VAL A C 1
ATOM 826 O O . VAL A 1 103 ? 4.164 -5.398 -10.643 1.00 95.56 103 VAL A O 1
ATOM 829 N N . LEU A 1 104 ? 2.688 -4.238 -9.422 1.00 96.38 104 LEU A N 1
ATOM 830 C CA . LEU A 1 104 ? 2.940 -4.970 -8.187 1.00 96.38 104 LEU A CA 1
ATOM 831 C C . LEU A 1 104 ? 2.012 -6.175 -8.116 1.00 96.38 104 LEU A C 1
ATOM 833 O O . LEU A 1 104 ? 0.849 -6.098 -8.511 1.00 96.38 104 LEU A O 1
ATOM 837 N N . ARG A 1 105 ? 2.524 -7.307 -7.636 1.00 96.19 105 ARG A N 1
ATOM 838 C CA . ARG A 1 105 ? 1.742 -8.537 -7.489 1.00 96.19 105 ARG A CA 1
ATOM 839 C C . ARG A 1 105 ? 1.955 -9.150 -6.110 1.00 96.19 105 ARG A C 1
ATOM 841 O O . ARG A 1 105 ? 3.114 -9.283 -5.701 1.00 96.19 105 ARG A O 1
ATOM 848 N N . PRO A 1 106 ? 0.883 -9.561 -5.413 1.00 96.25 106 PRO A N 1
ATOM 849 C CA . PRO A 1 106 ? 1.039 -10.476 -4.296 1.00 96.25 106 PRO A CA 1
ATOM 850 C C . PRO A 1 106 ? 1.538 -11.840 -4.819 1.00 96.25 106 PRO A C 1
ATOM 852 O O . PRO A 1 106 ? 1.234 -12.211 -5.957 1.00 96.25 106 PRO A O 1
ATOM 855 N N . PRO A 1 107 ? 2.329 -12.590 -4.036 1.00 95.31 107 PRO A N 1
ATOM 856 C CA . PRO A 1 107 ? 2.676 -13.965 -4.363 1.00 95.31 107 PRO A CA 1
ATOM 857 C C . PRO A 1 107 ? 1.453 -14.873 -4.184 1.00 95.31 107 PRO A C 1
ATOM 859 O O . PRO A 1 107 ? 0.546 -14.564 -3.417 1.00 95.31 107 PRO A O 1
ATOM 862 N N . ASN A 1 108 ? 1.463 -16.036 -4.837 1.00 89.94 108 ASN A N 1
ATOM 863 C CA . ASN A 1 108 ? 0.391 -17.028 -4.679 1.00 89.94 108 ASN A CA 1
ATOM 864 C C . ASN A 1 108 ? 0.391 -17.682 -3.284 1.00 89.94 108 ASN A C 1
ATOM 866 O O . ASN A 1 108 ? -0.643 -18.150 -2.820 1.00 89.94 108 ASN A O 1
ATOM 870 N N . ASN A 1 109 ? 1.556 -17.754 -2.633 1.00 90.81 109 ASN A N 1
ATOM 871 C CA . ASN A 1 109 ? 1.733 -18.321 -1.299 1.00 90.81 109 ASN A CA 1
ATOM 872 C C . ASN A 1 109 ? 2.900 -17.595 -0.590 1.00 90.81 109 ASN A C 1
ATOM 874 O O . ASN A 1 109 ? 3.960 -17.443 -1.213 1.00 90.81 109 ASN A O 1
ATOM 878 N N . PRO A 1 110 ? 2.754 -17.149 0.674 1.00 92.88 110 PRO A N 1
ATOM 879 C CA . PRO A 1 110 ? 1.518 -17.132 1.467 1.00 92.88 110 PRO A CA 1
ATOM 880 C C . PRO A 1 110 ? 0.452 -16.185 0.890 1.00 92.88 110 PRO A C 1
ATOM 882 O O . PRO A 1 110 ? 0.806 -15.291 0.120 1.00 92.88 110 PRO A O 1
ATOM 885 N N . PRO A 1 111 ? -0.834 -16.346 1.259 1.00 94.38 111 PRO A N 1
ATOM 886 C CA . PRO A 1 111 ? -1.887 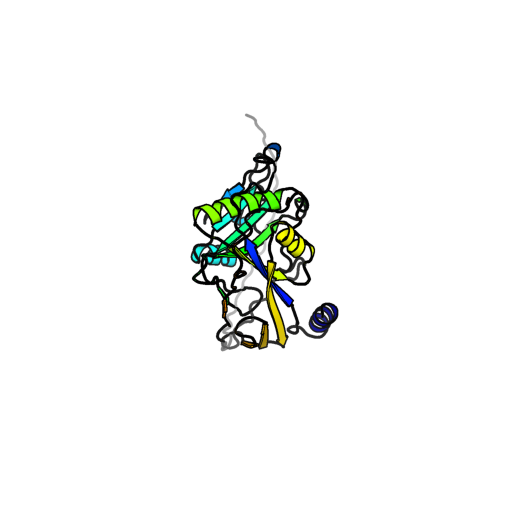-15.415 0.867 1.00 94.38 111 PRO A CA 1
ATOM 887 C C . PRO A 1 111 ? -1.567 -13.996 1.348 1.00 94.38 111 PRO A C 1
ATOM 889 O O . PRO A 1 111 ? -1.380 -13.756 2.547 1.00 94.38 111 PRO A O 1
ATOM 892 N N . CYS A 1 112 ? -1.500 -13.062 0.403 1.00 97.19 112 CYS A N 1
ATOM 893 C CA . CYS A 1 112 ? -1.146 -11.668 0.641 1.00 97.19 112 CYS A CA 1
ATOM 894 C C . CYS A 1 112 ? -2.173 -10.728 0.001 1.00 97.19 112 CYS A C 1
ATOM 896 O O . CYS A 1 112 ? -2.765 -11.059 -1.024 1.00 97.19 112 CYS A O 1
ATOM 898 N N . ALA A 1 113 ? -2.312 -9.529 0.559 1.00 97.44 113 ALA A N 1
ATOM 899 C CA . ALA A 1 113 ? -3.006 -8.413 -0.076 1.00 97.44 113 ALA A CA 1
ATOM 900 C C . ALA A 1 113 ? -2.031 -7.252 -0.295 1.00 97.44 113 ALA A C 1
ATOM 902 O O . ALA A 1 113 ? -1.049 -7.122 0.433 1.00 97.44 113 ALA A O 1
ATOM 903 N N . LEU A 1 114 ? -2.294 -6.411 -1.289 1.00 97.81 114 LEU A N 1
ATOM 904 C CA . LEU A 1 114 ? -1.618 -5.134 -1.475 1.00 97.81 114 LEU A CA 1
ATOM 905 C C . LEU A 1 114 ? -2.416 -4.034 -0.755 1.00 97.81 114 LEU A C 1
ATOM 907 O O . LEU A 1 114 ? -3.587 -3.834 -1.079 1.00 97.81 114 LEU A O 1
ATOM 911 N N . ASP A 1 115 ? -1.797 -3.288 0.160 1.00 96.38 115 ASP A N 1
ATOM 912 C CA . ASP A 1 115 ? -2.317 -1.992 0.605 1.00 96.38 115 ASP A CA 1
ATOM 913 C C . ASP A 1 115 ? -1.731 -0.888 -0.283 1.00 96.38 115 ASP A C 1
ATOM 915 O O . ASP A 1 115 ? -0.558 -0.528 -0.206 1.00 96.38 115 ASP A O 1
ATOM 919 N N . VAL A 1 116 ? -2.543 -0.410 -1.226 1.00 92.06 116 VAL A N 1
ATOM 920 C CA . VAL A 1 116 ? -2.065 0.449 -2.328 1.00 92.06 116 VAL A CA 1
ATOM 921 C C . VAL A 1 116 ? -2.299 1.931 -2.083 1.00 92.06 116 VAL A C 1
ATOM 923 O O . VAL A 1 116 ? -1.822 2.775 -2.840 1.00 92.06 116 VAL A O 1
ATOM 926 N N . ASP A 1 117 ? -3.070 2.258 -1.048 1.00 92.06 117 ASP A N 1
ATOM 927 C CA . ASP A 1 117 ? -3.399 3.630 -0.706 1.00 92.06 117 ASP A CA 1
ATOM 928 C C . ASP A 1 117 ? -3.900 3.709 0.732 1.00 92.06 117 ASP A C 1
ATOM 930 O O . ASP A 1 117 ? -4.984 3.215 1.042 1.00 92.06 117 ASP A O 1
ATOM 934 N N . VAL A 1 118 ? -3.111 4.328 1.605 1.00 94.81 118 VAL A N 1
ATOM 935 C CA . VAL A 1 118 ? -3.506 4.650 2.977 1.00 94.81 118 VAL A CA 1
ATOM 936 C C . VAL A 1 118 ? -3.398 6.150 3.140 1.00 94.81 118 VAL A C 1
ATOM 938 O O . VAL A 1 118 ? -2.318 6.717 2.959 1.00 94.81 118 VAL A O 1
ATOM 941 N N . TYR A 1 119 ? -4.500 6.802 3.490 1.00 94.50 119 TYR A N 1
ATOM 942 C CA . TYR A 1 119 ? -4.562 8.251 3.622 1.00 94.50 119 TYR A CA 1
ATOM 943 C C . TYR A 1 119 ? -5.291 8.650 4.896 1.00 94.50 119 TYR A C 1
ATOM 945 O O . TYR A 1 119 ? -6.325 8.092 5.247 1.00 94.50 119 TYR A O 1
ATOM 953 N N . VAL A 1 120 ? -4.760 9.671 5.561 1.00 94.75 120 VAL A N 1
ATOM 954 C CA . VAL A 1 120 ? -5.420 10.372 6.661 1.00 94.75 120 VAL A CA 1
ATOM 955 C C . VAL A 1 120 ? -5.421 11.855 6.317 1.00 94.75 120 VAL A C 1
ATOM 957 O O . VAL A 1 120 ? -4.366 12.417 5.975 1.00 94.75 120 VAL A O 1
ATOM 960 N N . GLN A 1 121 ? -6.597 12.480 6.402 1.00 93.00 121 GLN A N 1
ATOM 961 C CA . GLN A 1 121 ? -6.768 13.908 6.156 1.00 93.00 121 GLN A CA 1
ATOM 962 C C . GLN A 1 121 ? -5.789 14.720 7.013 1.00 93.00 121 GLN A C 1
ATOM 964 O O . GLN A 1 121 ? -5.612 14.378 8.184 1.00 93.00 121 GLN A O 1
ATOM 969 N N . PRO A 1 122 ? -5.182 15.804 6.489 1.00 91.44 122 PRO A N 1
ATOM 970 C CA . PRO A 1 122 ? -4.172 16.589 7.195 1.00 91.44 122 PRO A CA 1
ATOM 971 C C . PRO A 1 122 ? -4.538 16.946 8.638 1.00 91.44 122 PRO A C 1
ATOM 973 O O . PRO A 1 122 ? -3.738 16.686 9.533 1.00 91.44 122 PRO A O 1
ATOM 976 N N . GLY A 1 123 ? -5.761 17.439 8.873 1.00 90.31 123 GLY A N 1
ATOM 977 C CA . GLY A 1 123 ? -6.243 17.827 10.206 1.00 90.31 123 GLY A CA 1
ATOM 978 C C . GLY A 1 123 ? -6.447 16.668 11.188 1.00 90.31 123 GLY A C 1
ATOM 979 O O . GLY A 1 123 ? -6.579 16.897 12.384 1.00 90.31 123 GLY A O 1
ATOM 980 N N . SER A 1 124 ? -6.437 15.424 10.705 1.00 90.00 124 SER A N 1
ATOM 981 C CA . SER A 1 124 ? -6.612 14.217 11.519 1.00 90.00 124 SER A CA 1
ATOM 982 C C . SER A 1 124 ? -5.324 13.402 11.680 1.00 90.00 124 SER A C 1
ATOM 984 O O . SER A 1 124 ? -5.338 12.318 12.270 1.00 90.00 124 SER A O 1
ATOM 986 N N . ARG A 1 125 ? -4.189 13.878 11.160 1.00 89.62 125 ARG A N 1
ATOM 987 C CA . ARG A 1 125 ? -2.896 13.184 11.275 1.00 89.62 125 ARG A CA 1
ATOM 988 C C . ARG A 1 125 ? -2.355 13.275 12.703 1.00 89.62 125 ARG A C 1
ATOM 990 O O . ARG A 1 125 ? -2.570 14.259 13.396 1.00 89.62 125 ARG A O 1
ATOM 997 N N . GLY A 1 126 ? -1.675 12.221 13.159 1.00 84.00 126 GLY A N 1
ATOM 998 C CA . GLY A 1 126 ? -1.225 12.101 14.557 1.00 84.00 126 GLY A CA 1
ATOM 999 C C . GLY A 1 126 ? -2.321 11.695 15.544 1.00 84.00 126 GLY A C 1
ATOM 1000 O O . GLY A 1 126 ? -2.033 11.453 16.712 1.00 84.00 126 GLY A O 1
ATOM 1001 N N . SER A 1 127 ? -3.563 11.556 15.076 1.00 87.69 127 SER A N 1
ATOM 1002 C CA . SER A 1 127 ? -4.653 10.969 15.850 1.00 87.69 127 SER A CA 1
ATOM 1003 C C . SER A 1 127 ? -4.655 9.432 15.764 1.00 87.69 127 SER A C 1
ATOM 1005 O O . SER A 1 127 ? -3.770 8.806 15.178 1.00 87.69 127 SER A O 1
ATOM 1007 N N . LEU A 1 128 ? -5.695 8.810 16.326 1.00 89.69 128 LEU A N 1
ATOM 1008 C CA . LEU A 1 128 ? -5.904 7.363 16.272 1.00 89.69 128 LEU A CA 1
ATOM 1009 C C . LEU A 1 128 ? -6.459 6.856 14.927 1.00 89.69 128 LEU A C 1
ATOM 1011 O O . LEU A 1 128 ? -6.523 5.640 14.761 1.00 89.69 128 LEU A O 1
ATOM 1015 N N . VAL A 1 129 ? -6.820 7.734 13.973 1.00 92.44 129 VAL A N 1
ATOM 1016 C CA . VAL A 1 129 ? -7.452 7.344 12.688 1.00 92.44 129 VAL A CA 1
ATOM 1017 C C . VAL A 1 129 ? -6.662 6.241 11.983 1.00 92.44 129 VAL A C 1
ATOM 1019 O O . VAL A 1 129 ? -7.224 5.221 11.599 1.00 92.44 129 VAL A O 1
ATOM 1022 N N . PHE A 1 130 ? -5.344 6.410 11.847 1.00 92.75 130 PHE A N 1
ATOM 1023 C CA . PHE A 1 130 ? -4.499 5.428 11.165 1.00 92.75 130 PHE A CA 1
ATOM 1024 C C . PHE A 1 130 ? -4.524 4.059 11.858 1.00 92.75 130 PHE A C 1
ATOM 1026 O O . PHE A 1 130 ? -4.673 3.034 11.199 1.00 92.75 130 PHE A O 1
ATOM 1033 N N . ALA A 1 131 ? -4.409 4.036 13.188 1.00 91.38 131 ALA A N 1
ATOM 1034 C CA . ALA A 1 131 ? -4.431 2.795 13.955 1.00 91.38 131 ALA A CA 1
ATOM 1035 C C . ALA A 1 131 ? -5.810 2.113 13.903 1.00 91.38 131 ALA A C 1
ATOM 1037 O O . ALA A 1 131 ? -5.878 0.890 13.838 1.00 91.38 131 ALA A O 1
ATOM 1038 N N . GLN A 1 132 ? -6.901 2.887 13.881 1.00 92.12 132 GLN A N 1
ATOM 1039 C CA . GLN A 1 132 ? -8.262 2.359 13.748 1.00 92.12 132 GLN A CA 1
ATOM 1040 C C . GLN A 1 132 ? -8.529 1.792 12.349 1.00 92.12 132 GLN A C 1
ATOM 1042 O O . GLN A 1 132 ? -9.073 0.694 12.240 1.00 92.12 132 GLN A O 1
ATOM 1047 N N . LEU A 1 133 ? -8.079 2.478 11.290 1.00 95.12 133 LEU A N 1
ATOM 1048 C CA . LEU A 1 133 ? -8.116 1.950 9.923 1.00 95.12 133 LEU A CA 1
ATOM 1049 C C . LEU A 1 133 ? -7.350 0.631 9.825 1.00 95.12 133 LEU A C 1
ATOM 1051 O O . LEU A 1 133 ? -7.877 -0.339 9.292 1.00 95.12 133 LEU A O 1
ATOM 1055 N N . TRP A 1 134 ? -6.143 0.564 10.390 1.00 95.38 134 TRP A N 1
ATOM 1056 C CA . TRP A 1 134 ? -5.352 -0.665 10.383 1.00 95.38 134 TRP A CA 1
ATOM 1057 C C . TRP A 1 134 ? -5.933 -1.777 11.249 1.00 95.38 134 TRP A C 1
ATOM 1059 O O . TRP A 1 134 ? -5.782 -2.947 10.908 1.00 95.38 134 TRP A O 1
ATOM 1069 N N . GLN A 1 135 ? -6.641 -1.445 12.328 1.00 93.00 135 GLN A N 1
ATOM 1070 C CA . GLN A 1 135 ? -7.353 -2.442 13.121 1.00 93.00 135 GLN A CA 1
ATOM 1071 C C . GLN A 1 135 ? -8.482 -3.078 12.298 1.00 93.00 135 GLN A C 1
ATOM 1073 O O . GLN A 1 135 ? -8.571 -4.303 12.234 1.00 93.00 135 GLN A O 1
ATOM 1078 N N . ALA A 1 136 ? -9.293 -2.264 11.619 1.00 94.56 136 ALA A N 1
ATOM 1079 C CA . ALA A 1 136 ? -10.343 -2.757 10.729 1.00 94.56 136 ALA A CA 1
ATOM 1080 C C . ALA A 1 136 ? -9.771 -3.498 9.506 1.00 94.56 136 ALA A C 1
ATOM 1082 O O . ALA A 1 136 ? -10.309 -4.527 9.093 1.00 94.56 136 ALA A O 1
ATOM 1083 N N . ALA A 1 137 ? -8.653 -3.020 8.951 1.00 96.75 137 ALA A N 1
ATOM 1084 C CA . ALA A 1 137 ? -7.953 -3.684 7.856 1.00 96.75 137 ALA A CA 1
ATOM 1085 C C . ALA A 1 137 ? -7.451 -5.065 8.279 1.00 96.75 137 ALA A C 1
ATOM 1087 O O . ALA A 1 137 ? -7.716 -6.037 7.583 1.00 96.75 137 ALA A O 1
ATOM 1088 N N . ASN A 1 138 ? -6.817 -5.188 9.447 1.00 95.81 138 ASN A N 1
ATOM 1089 C CA . ASN A 1 138 ? -6.363 -6.478 9.963 1.00 95.81 138 ASN A CA 1
ATOM 1090 C C . ASN A 1 138 ? -7.521 -7.466 10.138 1.00 95.81 138 ASN A C 1
ATOM 1092 O O . ASN A 1 138 ? -7.407 -8.602 9.694 1.00 95.81 138 ASN A O 1
ATOM 1096 N N . GLN A 1 139 ? -8.661 -7.033 10.683 1.00 94.44 139 GLN A N 1
ATOM 1097 C CA . GLN A 1 139 ? -9.864 -7.873 10.788 1.00 94.44 139 GLN A CA 1
ATOM 1098 C C . GLN A 1 139 ? -10.388 -8.309 9.404 1.00 94.44 139 GLN A C 1
ATOM 1100 O O . GLN A 1 139 ? -10.733 -9.472 9.176 1.00 94.44 139 GLN A O 1
ATOM 1105 N N . THR A 1 140 ? -10.400 -7.382 8.445 1.00 96.06 140 THR A N 1
ATOM 1106 C CA . THR A 1 140 ? -10.828 -7.615 7.055 1.00 96.06 140 THR A CA 1
ATOM 1107 C C . THR A 1 140 ? -9.897 -8.585 6.318 1.00 96.06 140 THR A C 1
ATOM 1109 O O . THR A 1 140 ? -10.358 -9.420 5.540 1.00 96.06 140 THR A O 1
ATOM 1112 N N . LEU A 1 141 ? -8.590 -8.493 6.560 1.00 96.50 141 LEU A N 1
ATOM 1113 C CA . LEU A 1 141 ? -7.570 -9.361 5.977 1.00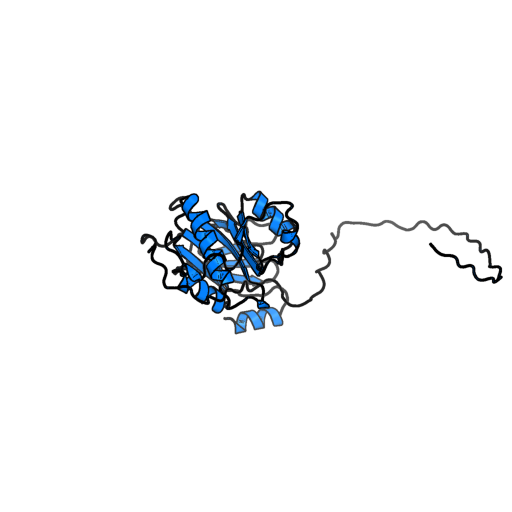 96.50 141 LEU A CA 1
ATOM 1114 C C . LEU A 1 141 ? -7.567 -10.748 6.637 1.00 96.50 141 LEU A C 1
ATOM 1116 O O . LEU A 1 141 ? -7.566 -11.757 5.931 1.00 96.50 141 LEU A O 1
ATOM 1120 N N . ALA A 1 142 ? -7.649 -10.811 7.967 1.00 94.94 142 ALA A N 1
ATOM 1121 C CA . ALA A 1 142 ? -7.671 -12.058 8.730 1.00 94.94 142 ALA A CA 1
ATOM 1122 C C . ALA A 1 142 ? -8.898 -12.920 8.398 1.00 94.94 142 ALA A C 1
ATOM 1124 O O . ALA A 1 142 ? -8.760 -14.119 8.158 1.00 94.94 142 ALA A O 1
ATOM 1125 N N . SER A 1 143 ? -10.085 -12.311 8.280 1.00 94.56 143 SER A N 1
ATOM 1126 C CA . SER A 1 143 ? -11.310 -13.010 7.842 1.00 94.56 143 SER A CA 1
ATOM 1127 C C . SER A 1 143 ? -11.214 -13.600 6.427 1.00 94.56 143 SER A C 1
ATOM 1129 O O . SER A 1 143 ? -11.946 -14.529 6.101 1.00 94.56 143 SER A O 1
ATOM 1131 N N . ARG A 1 144 ? -10.282 -13.106 5.601 1.00 94.69 144 ARG A N 1
ATOM 1132 C CA . ARG A 1 144 ? -9.954 -13.633 4.264 1.00 94.69 144 ARG A CA 1
ATOM 1133 C C . ARG A 1 144 ? -8.720 -14.536 4.260 1.00 94.69 144 ARG A C 1
ATOM 1135 O O . ARG A 1 144 ? -8.196 -14.842 3.195 1.00 94.69 144 ARG A O 1
ATOM 1142 N N . GLN A 1 145 ? -8.236 -14.934 5.437 1.00 94.62 145 GLN A N 1
ATOM 1143 C CA . GLN A 1 145 ? -7.049 -15.774 5.614 1.00 94.62 145 GLN A CA 1
ATOM 1144 C C . GLN A 1 145 ? -5.768 -15.168 5.010 1.00 94.62 145 GLN A C 1
ATOM 1146 O O . GLN A 1 145 ? -4.803 -15.883 4.729 1.00 94.62 145 GLN A O 1
ATOM 1151 N N . ILE A 1 146 ? -5.734 -13.843 4.832 1.00 95.50 146 ILE A N 1
ATOM 1152 C CA . ILE A 1 146 ? -4.542 -13.125 4.388 1.00 95.50 146 ILE A CA 1
ATOM 1153 C C . ILE A 1 146 ? -3.553 -13.043 5.547 1.00 95.50 146 ILE A C 1
ATOM 1155 O O . ILE A 1 146 ? -3.910 -12.664 6.660 1.00 95.50 146 ILE A O 1
ATOM 1159 N N . GLN A 1 147 ? -2.295 -13.382 5.275 1.00 94.88 147 GLN A N 1
ATOM 1160 C CA . GLN A 1 147 ? -1.236 -13.409 6.285 1.00 94.88 147 GLN A CA 1
ATOM 1161 C C . GLN A 1 147 ? -0.386 -12.137 6.288 1.00 94.88 147 GLN A C 1
ATOM 1163 O O . GLN A 1 147 ? 0.172 -11.767 7.323 1.00 94.88 147 GLN A O 1
ATOM 1168 N N . TRP A 1 148 ? -0.289 -11.466 5.138 1.00 96.50 148 TRP A N 1
ATOM 1169 C CA . TRP A 1 148 ? 0.540 -10.279 4.962 1.00 96.50 148 TRP A CA 1
ATOM 1170 C C . TRP A 1 148 ? -0.177 -9.207 4.147 1.00 96.50 148 TRP A C 1
ATOM 1172 O O . TRP A 1 148 ? -0.770 -9.497 3.106 1.00 96.50 148 TRP A O 1
ATOM 1182 N N . SER A 1 149 ? -0.057 -7.963 4.602 1.00 97.38 149 SER A N 1
ATOM 1183 C CA . SER A 1 149 ? -0.324 -6.777 3.792 1.00 97.38 149 SER A CA 1
ATOM 1184 C C . SER A 1 149 ? 0.986 -6.285 3.191 1.00 97.38 149 SER A C 1
ATOM 1186 O O . SER A 1 149 ? 2.007 -6.226 3.876 1.00 97.38 149 SER A O 1
ATOM 1188 N N . LEU A 1 150 ? 0.988 -5.982 1.904 1.00 98.12 150 LEU A N 1
ATOM 1189 C CA . LEU A 1 150 ? 2.172 -5.626 1.138 1.00 98.12 150 LEU A CA 1
ATOM 1190 C C . LEU A 1 150 ? 2.002 -4.216 0.592 1.00 98.12 150 LEU A C 1
ATOM 1192 O O . LEU A 1 150 ? 0.958 -3.893 0.033 1.00 98.12 150 LEU A O 1
ATOM 1196 N N . SER A 1 151 ? 3.039 -3.394 0.683 1.00 96.75 151 SER A N 1
ATOM 1197 C CA . SER A 1 151 ? 2.922 -1.995 0.282 1.00 96.75 151 SER A CA 1
ATOM 1198 C C . SER A 1 151 ? 4.174 -1.452 -0.371 1.00 96.75 151 SER A C 1
ATOM 1200 O O . SER A 1 151 ? 5.266 -2.022 -0.279 1.00 96.75 151 SER A O 1
ATOM 1202 N N . ARG A 1 152 ? 4.001 -0.320 -1.049 1.00 96.19 152 ARG A N 1
ATOM 1203 C CA . ARG A 1 152 ? 5.080 0.501 -1.586 1.00 96.19 152 ARG A CA 1
ATOM 1204 C C . ARG A 1 152 ? 5.033 1.852 -0.891 1.00 96.19 152 ARG A C 1
ATOM 1206 O O . ARG A 1 152 ? 4.029 2.550 -0.949 1.00 96.19 152 ARG A O 1
ATOM 1213 N N . ILE A 1 153 ? 6.144 2.251 -0.283 1.00 94.50 153 ILE A N 1
ATOM 1214 C CA . ILE A 1 153 ? 6.261 3.546 0.393 1.00 94.50 153 ILE A CA 1
ATOM 1215 C C . ILE A 1 153 ? 7.450 4.300 -0.187 1.00 94.50 153 ILE A C 1
ATOM 1217 O O . ILE A 1 153 ? 8.529 3.732 -0.363 1.00 94.50 153 ILE A O 1
ATOM 1221 N N . SER A 1 154 ? 7.263 5.587 -0.491 1.00 93.56 154 SER A N 1
ATOM 1222 C CA . SER A 1 154 ? 8.365 6.468 -0.898 1.00 93.56 154 SER A CA 1
ATOM 1223 C C . SER A 1 154 ? 9.463 6.460 0.163 1.00 93.56 154 SER A C 1
ATOM 1225 O O . SER A 1 154 ? 9.190 6.642 1.349 1.00 93.56 154 SER A O 1
ATOM 1227 N N . ALA A 1 155 ? 10.717 6.289 -0.258 1.00 91.06 155 ALA A N 1
ATOM 1228 C CA . ALA A 1 155 ? 11.863 6.305 0.648 1.00 91.06 155 ALA A CA 1
ATOM 1229 C C . ALA A 1 155 ? 12.061 7.671 1.330 1.00 91.06 155 ALA A C 1
ATOM 1231 O O . ALA A 1 155 ? 12.753 7.745 2.341 1.00 91.06 155 ALA A O 1
ATOM 1232 N N . PHE A 1 156 ? 11.432 8.723 0.799 1.00 88.69 156 PHE A N 1
ATOM 1233 C CA . PHE A 1 156 ? 11.459 10.084 1.338 1.00 88.69 156 PHE A CA 1
ATOM 1234 C C . PHE A 1 156 ? 10.285 10.370 2.294 1.00 88.69 156 PHE A C 1
ATOM 1236 O O . PHE A 1 156 ? 10.231 11.417 2.930 1.00 88.69 156 PHE A O 1
ATOM 1243 N N . ASN A 1 157 ? 9.343 9.433 2.443 1.00 86.56 157 ASN A N 1
ATOM 1244 C CA . ASN A 1 157 ? 8.191 9.567 3.332 1.00 86.56 157 ASN A CA 1
ATOM 1245 C C . ASN A 1 157 ? 8.426 8.834 4.660 1.00 86.56 157 ASN A C 1
ATOM 1247 O O . ASN A 1 157 ? 7.825 7.795 4.957 1.00 86.56 157 ASN A O 1
ATOM 1251 N N . LEU A 1 158 ? 9.335 9.393 5.459 1.00 88.94 158 LEU A N 1
ATOM 1252 C CA . LEU A 1 158 ? 9.738 8.824 6.745 1.00 88.94 158 LEU A CA 1
ATOM 1253 C C . LEU A 1 158 ? 8.576 8.638 7.739 1.00 88.94 158 LEU A C 1
ATOM 1255 O O . LEU A 1 158 ? 8.556 7.596 8.398 1.00 88.94 158 LEU A O 1
ATOM 1259 N N . PRO A 1 159 ? 7.586 9.552 7.853 1.00 88.94 159 PRO A N 1
ATOM 1260 C CA . PRO A 1 159 ? 6.482 9.348 8.788 1.00 88.94 159 PRO A CA 1
ATOM 1261 C C . PRO A 1 159 ? 5.653 8.104 8.455 1.00 88.94 159 PRO A C 1
ATOM 1263 O O . PRO A 1 159 ? 5.426 7.276 9.339 1.00 88.94 159 PRO A O 1
ATOM 1266 N N . SER A 1 160 ? 5.294 7.913 7.178 1.00 88.69 160 SER A N 1
ATOM 1267 C CA . SER A 1 160 ? 4.564 6.717 6.743 1.00 88.69 160 SER A CA 1
ATOM 1268 C C . SER A 1 160 ? 5.383 5.452 6.970 1.00 88.69 160 SER A C 1
ATOM 1270 O O . SER A 1 160 ? 4.877 4.483 7.531 1.00 88.69 160 SER A O 1
ATOM 1272 N N . LEU A 1 161 ? 6.671 5.471 6.615 1.00 91.00 161 LEU A N 1
ATOM 1273 C CA . LEU A 1 161 ? 7.562 4.337 6.852 1.00 91.00 161 LEU A CA 1
ATOM 1274 C C . LEU A 1 161 ? 7.591 3.943 8.339 1.00 91.00 161 LEU A C 1
ATOM 1276 O O . LEU A 1 161 ? 7.386 2.777 8.675 1.00 91.00 161 LEU A O 1
ATOM 1280 N N . GLY A 1 162 ? 7.766 4.921 9.232 1.00 90.38 162 GLY A N 1
ATOM 1281 C CA . GLY A 1 162 ? 7.767 4.694 10.676 1.00 90.38 162 GLY A CA 1
ATOM 1282 C C . GLY A 1 162 ? 6.416 4.209 11.214 1.00 90.38 162 GLY A C 1
ATOM 1283 O O . GLY A 1 162 ? 6.376 3.388 12.129 1.00 90.38 162 GLY A O 1
ATOM 1284 N N . ALA A 1 163 ? 5.301 4.679 10.647 1.00 90.25 163 ALA A N 1
ATOM 1285 C CA . ALA A 1 163 ? 3.959 4.220 11.005 1.00 90.25 163 ALA A CA 1
ATOM 1286 C C . ALA A 1 163 ? 3.750 2.734 10.708 1.00 90.25 163 ALA A C 1
ATOM 1288 O O . ALA A 1 163 ? 3.322 1.998 11.596 1.00 90.25 163 ALA A O 1
ATOM 1289 N N . HIS A 1 164 ? 4.135 2.283 9.516 1.00 92.88 164 HIS A N 1
ATOM 1290 C CA . HIS A 1 164 ? 4.081 0.868 9.160 1.00 92.88 164 HIS A CA 1
ATOM 1291 C C . HIS A 1 164 ? 5.069 0.023 9.982 1.00 92.88 164 HIS A C 1
ATOM 1293 O O . HIS A 1 164 ? 4.723 -1.061 10.443 1.00 92.88 164 HIS A O 1
ATOM 1299 N N . GLN A 1 165 ? 6.284 0.514 10.246 1.00 91.81 165 GLN A N 1
ATOM 1300 C CA . GLN A 1 165 ? 7.258 -0.211 11.076 1.00 91.81 165 GLN A CA 1
ATOM 1301 C C . GLN A 1 165 ? 6.771 -0.431 12.516 1.00 91.81 165 GLN A C 1
ATOM 1303 O O . GLN A 1 165 ? 7.010 -1.499 13.081 1.00 91.81 165 GLN A O 1
ATOM 1308 N N . ARG A 1 166 ? 6.042 0.530 13.109 1.00 89.50 166 ARG A N 1
ATOM 1309 C CA . ARG A 1 166 ? 5.391 0.342 14.421 1.00 89.50 166 ARG A CA 1
ATOM 1310 C C . ARG A 1 166 ? 4.353 -0.782 14.396 1.00 89.50 166 ARG A C 1
ATOM 1312 O O . ARG A 1 166 ? 4.264 -1.531 15.359 1.00 89.50 166 ARG A O 1
ATOM 1319 N N . LEU A 1 167 ? 3.655 -0.958 13.273 1.00 89.81 167 LEU A N 1
ATOM 1320 C CA . LEU A 1 167 ? 2.749 -2.087 13.028 1.00 89.81 167 LEU A CA 1
ATOM 1321 C C . LEU A 1 167 ? 3.475 -3.407 12.704 1.00 89.81 167 LEU A C 1
ATOM 1323 O O . LEU A 1 167 ? 2.834 -4.399 12.374 1.00 89.81 167 LEU A O 1
ATOM 1327 N N . GLY A 1 168 ? 4.807 -3.443 12.797 1.00 91.25 168 GLY A N 1
ATOM 1328 C CA . GLY A 1 168 ? 5.611 -4.638 12.542 1.00 91.25 168 GLY A CA 1
ATOM 1329 C C . GLY A 1 168 ? 6.002 -4.830 11.078 1.00 91.25 168 GLY A C 1
ATOM 1330 O O . GLY A 1 168 ? 6.562 -5.875 10.739 1.00 91.25 168 GLY A O 1
ATOM 1331 N N . ALA A 1 169 ? 5.744 -3.849 10.206 1.00 93.44 169 ALA A N 1
ATOM 1332 C CA . ALA A 1 169 ? 6.135 -3.947 8.809 1.00 93.44 169 ALA A CA 1
ATOM 1333 C C . ALA A 1 169 ? 7.655 -3.988 8.633 1.00 93.44 169 ALA A C 1
ATOM 1335 O O . ALA A 1 169 ? 8.410 -3.260 9.283 1.00 93.44 169 ALA A O 1
ATOM 1336 N N . ARG A 1 170 ? 8.104 -4.833 7.705 1.00 94.81 170 ARG A N 1
ATOM 1337 C CA . ARG A 1 170 ? 9.514 -5.030 7.367 1.00 94.81 170 ARG A CA 1
ATOM 1338 C C . ARG A 1 170 ? 9.750 -4.646 5.919 1.00 94.81 170 ARG A C 1
ATOM 1340 O O . ARG A 1 170 ? 8.946 -4.979 5.052 1.00 94.81 170 ARG A O 1
ATOM 1347 N N . ILE A 1 171 ? 10.870 -3.980 5.652 1.00 96.31 171 ILE A N 1
ATOM 1348 C CA . ILE A 1 171 ? 11.307 -3.724 4.279 1.00 96.31 171 ILE A CA 1
ATOM 1349 C C . ILE A 1 171 ? 11.722 -5.062 3.670 1.00 96.31 171 ILE A C 1
ATOM 1351 O O . ILE A 1 171 ? 12.625 -5.728 4.171 1.00 96.31 171 ILE A O 1
ATOM 1355 N N . VAL A 1 172 ? 11.060 -5.445 2.585 1.00 97.06 172 VAL A N 1
ATOM 1356 C CA . VAL A 1 172 ? 11.340 -6.670 1.830 1.00 97.06 172 VAL A CA 1
ATOM 1357 C C . VAL A 1 172 ? 11.996 -6.377 0.489 1.00 97.06 172 VAL A C 1
ATOM 1359 O O . VAL A 1 172 ? 12.571 -7.276 -0.114 1.00 97.06 172 VAL A O 1
ATOM 1362 N N . GLY A 1 173 ? 11.973 -5.139 0.009 1.00 96.75 173 GLY A N 1
ATOM 1363 C CA . GLY A 1 173 ? 12.620 -4.791 -1.247 1.00 96.75 173 GLY A CA 1
ATOM 1364 C C . GLY A 1 173 ? 12.761 -3.296 -1.458 1.00 96.75 173 GLY A C 1
ATOM 1365 O O . GLY A 1 173 ? 12.282 -2.480 -0.672 1.00 96.75 173 GLY A O 1
ATOM 1366 N N . THR A 1 174 ? 13.434 -2.943 -2.541 1.00 97.44 174 THR A N 1
ATOM 1367 C CA . THR A 1 174 ? 13.664 -1.563 -2.964 1.00 97.44 174 THR A CA 1
ATOM 1368 C C . THR A 1 174 ? 13.400 -1.435 -4.449 1.00 97.44 174 THR A C 1
ATOM 1370 O O . THR A 1 174 ? 13.840 -2.289 -5.223 1.00 97.44 174 THR A O 1
ATOM 1373 N N . LEU A 1 175 ? 12.738 -0.350 -4.838 1.00 96.88 175 LEU A N 1
ATOM 1374 C CA . LEU A 1 175 ? 12.552 0.050 -6.228 1.00 96.88 175 LEU A CA 1
ATOM 1375 C C . LEU A 1 175 ? 13.223 1.405 -6.426 1.00 96.88 175 LEU A C 1
ATOM 1377 O O . LEU A 1 175 ? 12.933 2.352 -5.695 1.00 96.88 175 LEU A O 1
ATOM 1381 N N . GLN A 1 176 ? 14.112 1.500 -7.402 1.00 96.62 176 GLN A N 1
ATOM 1382 C CA . GLN A 1 176 ? 14.724 2.749 -7.827 1.00 96.62 176 GLN A CA 1
ATOM 1383 C C . GLN A 1 176 ? 14.346 2.984 -9.281 1.00 96.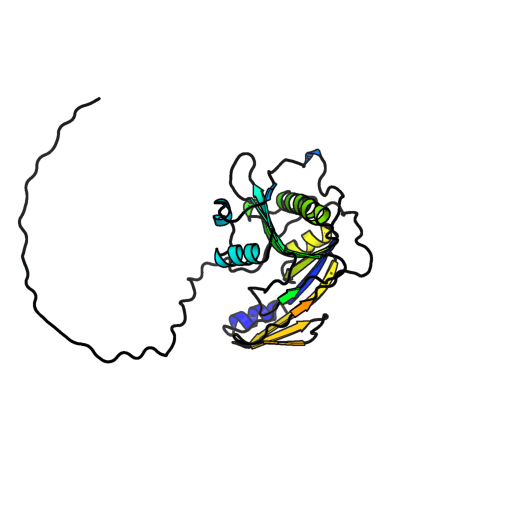62 176 GLN A C 1
ATOM 1385 O O . GLN A 1 176 ? 14.677 2.177 -10.148 1.00 96.62 176 GLN A O 1
ATOM 1390 N N . TYR A 1 177 ? 13.675 4.099 -9.543 1.00 94.31 177 TYR A N 1
ATOM 1391 C CA . TYR A 1 177 ? 13.364 4.508 -10.903 1.00 94.31 177 TYR A CA 1
ATOM 1392 C C . TYR A 1 177 ? 14.360 5.555 -11.376 1.00 94.31 177 TYR A C 1
ATOM 1394 O O . TYR A 1 177 ? 14.862 6.340 -10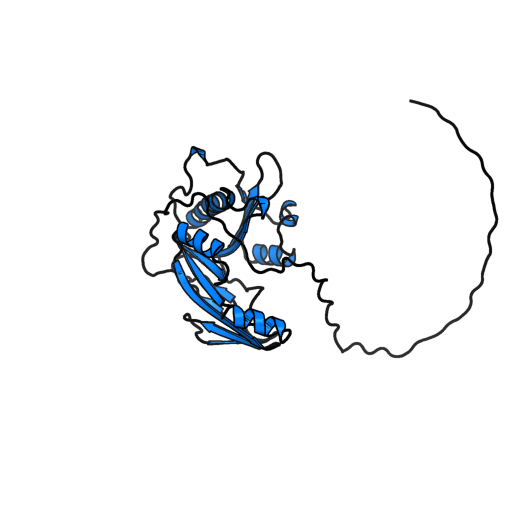.572 1.00 94.31 177 TYR A O 1
ATOM 1402 N N . VAL A 1 178 ? 14.619 5.572 -12.680 1.00 94.06 178 VAL A N 1
ATOM 1403 C CA . VAL A 1 178 ? 15.277 6.673 -13.387 1.00 94.06 178 VAL A CA 1
ATOM 1404 C C . VAL A 1 178 ? 14.413 7.019 -14.592 1.00 94.06 178 VAL A C 1
ATOM 1406 O O . VAL A 1 178 ? 14.218 6.199 -15.487 1.00 94.06 178 VAL A O 1
ATOM 1409 N N . GLN A 1 179 ? 13.871 8.228 -14.603 1.00 92.19 179 GLN A N 1
ATOM 1410 C CA . GLN A 1 179 ? 13.008 8.747 -15.657 1.00 92.19 179 GLN A CA 1
ATOM 1411 C C . GLN A 1 179 ? 13.823 9.683 -16.545 1.00 92.19 179 GLN A C 1
ATOM 1413 O O . GLN A 1 179 ? 14.523 10.559 -16.036 1.00 92.19 179 GLN A O 1
ATOM 1418 N N . ILE A 1 180 ? 13.758 9.473 -17.861 1.00 90.44 180 ILE A N 1
ATOM 1419 C CA . ILE A 1 180 ? 14.418 10.300 -18.878 1.00 90.44 180 ILE A CA 1
ATOM 1420 C C . ILE A 1 180 ? 13.437 10.484 -20.043 1.00 90.44 180 ILE A C 1
ATOM 1422 O O . ILE A 1 180 ? 13.359 9.672 -20.970 1.00 90.44 180 ILE A O 1
ATOM 1426 N N . GLY A 1 181 ? 12.643 11.552 -19.985 1.00 88.81 181 GLY A N 1
ATOM 1427 C CA . GLY A 1 181 ? 11.567 11.807 -20.940 1.00 88.81 181 GLY A CA 1
ATOM 1428 C C . GLY A 1 181 ? 10.520 10.680 -20.912 1.00 88.81 181 GLY A C 1
ATOM 1429 O O . GLY A 1 181 ? 9.948 10.412 -19.858 1.00 88.81 181 GLY A O 1
ATOM 1430 N N . PRO A 1 182 ? 10.226 10.005 -22.041 1.00 89.56 182 PRO A N 1
ATOM 1431 C CA . PRO A 1 182 ? 9.271 8.895 -22.071 1.00 89.56 182 PRO A CA 1
ATOM 1432 C C . PRO A 1 182 ? 9.857 7.562 -21.573 1.00 89.56 182 PRO A C 1
ATOM 1434 O O . PRO A 1 182 ? 9.105 6.600 -21.415 1.00 89.56 182 PRO A O 1
ATOM 1437 N N . LEU A 1 183 ? 11.178 7.473 -21.390 1.00 91.81 183 LEU A N 1
ATOM 1438 C CA . LEU A 1 183 ? 11.855 6.268 -20.926 1.00 91.81 183 LEU A CA 1
ATOM 1439 C C . LEU A 1 183 ? 11.840 6.217 -19.397 1.00 91.81 183 LEU A C 1
ATOM 1441 O O . LEU A 1 183 ? 12.215 7.186 -18.739 1.00 91.81 183 LEU A O 1
ATOM 1445 N N . GLU A 1 184 ? 11.466 5.068 -18.846 1.00 94.75 184 GLU A N 1
ATOM 1446 C CA . GLU A 1 184 ? 11.600 4.784 -17.419 1.00 94.75 184 GLU A CA 1
ATOM 1447 C C . GLU A 1 184 ? 12.426 3.516 -17.224 1.00 94.75 184 GLU A C 1
ATOM 1449 O O . GLU A 1 184 ? 12.096 2.461 -17.768 1.00 94.75 184 GLU A O 1
ATOM 1454 N N . LEU A 1 185 ? 13.509 3.635 -16.463 1.00 95.62 185 LEU A N 1
ATOM 1455 C CA . LEU A 1 185 ? 14.345 2.528 -16.019 1.00 95.62 185 LEU A CA 1
ATOM 1456 C C . LEU A 1 185 ? 13.951 2.162 -14.590 1.00 95.62 185 LEU A C 1
ATOM 1458 O O . LEU A 1 185 ? 13.782 3.046 -13.753 1.00 95.62 185 LEU A O 1
ATOM 1462 N N . LEU A 1 186 ? 13.839 0.871 -14.314 1.00 96.56 186 LEU A N 1
ATOM 1463 C CA . LEU A 1 186 ? 13.603 0.294 -12.999 1.00 96.56 186 LEU A CA 1
ATOM 1464 C C . LEU A 1 186 ? 14.838 -0.511 -12.601 1.00 96.56 186 LEU A C 1
ATOM 1466 O O . LEU A 1 186 ? 15.253 -1.405 -13.333 1.00 96.56 186 LEU A O 1
ATOM 1470 N N . PHE A 1 187 ? 15.360 -0.242 -11.411 1.00 97.44 187 PHE A N 1
ATOM 1471 C CA . PHE A 1 187 ? 16.344 -1.066 -10.721 1.00 97.44 187 PHE A CA 1
ATOM 1472 C C . PHE A 1 187 ? 15.721 -1.579 -9.425 1.00 97.44 187 PHE A C 1
ATOM 1474 O O . PHE A 1 187 ? 15.120 -0.813 -8.665 1.00 97.44 187 PHE A O 1
ATOM 1481 N N . SER A 1 188 ? 15.855 -2.871 -9.152 1.00 96.50 188 SER A N 1
ATOM 1482 C CA . SER A 1 188 ? 15.308 -3.490 -7.952 1.00 96.50 188 SER A CA 1
ATOM 1483 C C . SER A 1 188 ? 16.240 -4.559 -7.400 1.00 96.50 188 SER A C 1
ATOM 1485 O O . SER A 1 188 ? 17.019 -5.169 -8.122 1.00 96.50 188 SER A O 1
ATOM 1487 N N . ASN A 1 189 ? 16.134 -4.817 -6.099 1.00 95.06 189 ASN A N 1
ATOM 1488 C CA . ASN A 1 189 ? 16.714 -6.006 -5.476 1.00 95.06 189 ASN A CA 1
ATOM 1489 C C . ASN A 1 189 ? 15.742 -7.203 -5.489 1.00 95.06 189 ASN A C 1
ATOM 1491 O O . ASN A 1 189 ? 15.985 -8.207 -4.823 1.00 95.06 189 ASN A O 1
ATOM 1495 N N . ARG A 1 190 ? 14.633 -7.091 -6.228 1.00 94.19 190 ARG A N 1
ATOM 1496 C CA . ARG A 1 190 ? 13.675 -8.160 -6.508 1.00 94.1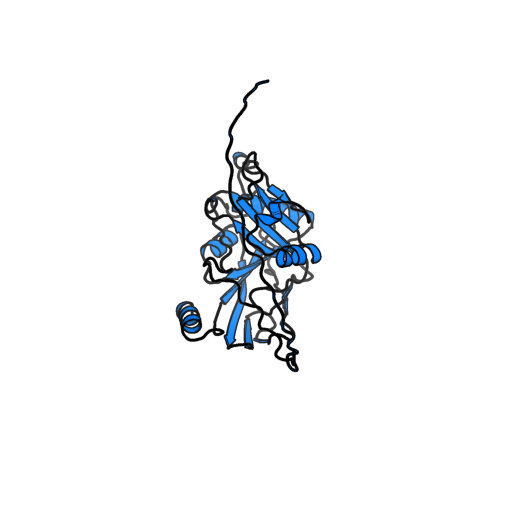9 190 ARG A CA 1
ATOM 1497 C C . ARG A 1 190 ? 13.559 -8.352 -8.022 1.00 94.19 190 ARG A C 1
ATOM 1499 O O . ARG A 1 190 ? 13.674 -7.370 -8.748 1.00 94.19 190 ARG A O 1
ATOM 1506 N N . PRO A 1 191 ? 13.326 -9.579 -8.515 1.00 92.88 191 PRO A N 1
ATOM 1507 C CA . PRO A 1 191 ? 13.088 -9.799 -9.933 1.00 92.88 191 PRO A CA 1
ATOM 1508 C C . PRO A 1 191 ? 11.884 -8.987 -10.458 1.00 92.88 191 PRO A C 1
ATOM 1510 O O . PRO A 1 191 ? 10.844 -8.961 -9.793 1.00 92.88 191 PRO A O 1
ATOM 1513 N N . PRO A 1 192 ? 11.995 -8.378 -11.654 1.00 94.25 192 PRO A N 1
ATOM 1514 C CA . PRO A 1 192 ? 13.222 -8.211 -12.435 1.00 94.25 192 PRO A CA 1
ATOM 1515 C C . PRO A 1 192 ? 14.173 -7.189 -11.782 1.00 94.25 192 PRO A C 1
ATOM 1517 O O . PRO A 1 192 ? 13.775 -6.067 -11.477 1.00 94.25 192 PRO A O 1
ATOM 1520 N N . PHE A 1 193 ? 15.451 -7.557 -11.610 1.00 96.19 193 PHE A N 1
ATOM 1521 C CA . PHE A 1 193 ? 16.454 -6.683 -10.976 1.00 96.19 193 PHE A CA 1
ATOM 1522 C C . PHE A 1 193 ? 16.727 -5.404 -11.779 1.00 96.19 193 PHE A C 1
ATOM 1524 O O . PHE A 1 193 ? 17.115 -4.375 -11.227 1.00 96.19 193 PHE A O 1
ATOM 1531 N N . PHE A 1 194 ? 16.499 -5.470 -13.089 1.00 96.81 194 PHE A N 1
ATOM 1532 C CA . PHE A 1 194 ? 16.534 -4.342 -14.000 1.00 96.81 194 PHE A CA 1
ATOM 1533 C C . PHE A 1 194 ? 15.426 -4.495 -15.041 1.00 96.81 194 PHE A C 1
ATOM 1535 O O . PHE A 1 194 ? 15.185 -5.591 -15.547 1.00 96.81 194 PHE A O 1
ATOM 1542 N N . SER A 1 195 ? 14.771 -3.393 -15.383 1.00 96.38 195 SER A N 1
ATOM 1543 C CA . SER A 1 195 ? 13.853 -3.318 -16.513 1.00 96.38 195 SER A CA 1
ATOM 1544 C C . SER A 1 195 ? 13.833 -1.905 -17.071 1.00 96.38 195 SER A C 1
ATOM 1546 O O . SER A 1 195 ? 14.201 -0.944 -16.402 1.00 96.38 195 SER A O 1
ATOM 1548 N N . TRP A 1 196 ? 13.325 -1.760 -18.285 1.00 94.75 196 TRP A N 1
ATOM 1549 C CA . TRP A 1 196 ? 13.006 -0.463 -18.859 1.00 94.75 196 TRP A CA 1
ATOM 1550 C C . TRP A 1 196 ? 11.616 -0.496 -19.490 1.00 94.75 196 TRP A C 1
ATOM 1552 O O . TRP A 1 196 ? 11.090 -1.565 -19.797 1.00 94.75 196 TRP A O 1
ATOM 1562 N N . SER A 1 197 ? 10.992 0.668 -19.649 1.00 93.38 197 SER A N 1
ATOM 1563 C CA . SER A 1 197 ? 9.646 0.782 -20.210 1.00 93.38 197 SER A CA 1
ATOM 1564 C C . SER A 1 197 ? 9.405 2.131 -20.901 1.00 93.38 197 SER A C 1
ATOM 1566 O O . SER A 1 197 ? 10.160 3.092 -20.733 1.00 93.38 197 SER A O 1
ATOM 1568 N N . ARG A 1 198 ? 8.346 2.188 -21.721 1.00 92.12 198 ARG A N 1
ATOM 1569 C CA . ARG A 1 198 ? 7.884 3.359 -22.494 1.00 92.12 198 ARG A CA 1
ATOM 1570 C C . ARG A 1 198 ? 6.343 3.435 -22.474 1.00 92.12 198 ARG A C 1
ATOM 1572 O O . ARG A 1 198 ? 5.715 2.432 -22.142 1.00 92.12 198 ARG A O 1
ATOM 1579 N N . PRO A 1 199 ? 5.702 4.555 -22.880 1.00 85.81 199 PRO A N 1
ATOM 1580 C CA . PRO A 1 199 ? 4.248 4.758 -22.775 1.00 85.81 199 PRO A CA 1
ATOM 1581 C C . PRO A 1 199 ? 3.327 3.742 -23.458 1.00 85.81 199 PRO A C 1
ATOM 1583 O O . PRO A 1 199 ? 2.144 3.714 -23.148 1.00 85.81 199 PRO A O 1
ATOM 1586 N N . LYS A 1 200 ? 3.852 2.901 -24.352 1.00 85.56 200 LYS A N 1
ATOM 1587 C CA . LYS A 1 200 ? 3.117 1.826 -25.041 1.00 85.56 200 LYS A CA 1
ATOM 1588 C C . LYS A 1 200 ? 3.813 0.462 -24.925 1.00 85.56 200 LYS A C 1
ATOM 1590 O O . LYS A 1 200 ? 3.541 -0.439 -25.705 1.00 85.56 200 LYS A O 1
ATOM 1595 N N . GLY A 1 201 ? 4.773 0.340 -24.007 1.00 86.06 201 GLY A N 1
ATOM 1596 C CA . GLY A 1 201 ? 5.506 -0.900 -23.767 1.00 86.06 201 GLY A CA 1
ATOM 1597 C C . GLY A 1 201 ? 4.882 -1.738 -22.655 1.00 86.06 201 GLY A C 1
ATOM 1598 O O . GLY A 1 201 ? 4.057 -1.257 -21.875 1.00 86.06 201 GLY A O 1
ATOM 1599 N N . THR A 1 202 ? 5.327 -2.986 -22.548 1.00 87.69 202 THR A N 1
ATOM 1600 C CA . THR A 1 202 ? 4.979 -3.863 -21.428 1.00 87.69 202 THR A CA 1
ATOM 1601 C C . THR A 1 202 ? 5.537 -3.289 -20.127 1.00 87.69 202 THR A C 1
ATOM 1603 O O . THR A 1 202 ? 6.717 -2.953 -20.043 1.00 87.69 202 THR A O 1
ATOM 1606 N N . ALA A 1 203 ? 4.687 -3.169 -19.106 1.00 91.38 203 ALA A N 1
ATOM 1607 C CA . ALA A 1 203 ? 5.129 -2.762 -17.778 1.00 91.38 203 ALA A CA 1
ATOM 1608 C C . ALA A 1 203 ? 5.799 -3.955 -17.070 1.00 91.38 203 ALA A C 1
ATOM 1610 O O . ALA A 1 203 ? 5.181 -5.026 -17.027 1.00 91.38 203 ALA A O 1
ATOM 1611 N N . PRO A 1 204 ? 7.015 -3.810 -16.505 1.00 94.44 204 PRO A N 1
ATOM 1612 C CA . PRO A 1 204 ? 7.588 -4.830 -15.637 1.00 94.44 204 PRO A CA 1
ATOM 1613 C C . PRO A 1 204 ? 6.651 -5.156 -14.482 1.00 94.44 204 PRO A C 1
ATOM 1615 O O . PRO A 1 204 ? 5.997 -4.274 -13.921 1.00 94.44 204 PRO A O 1
ATOM 1618 N N . ALA A 1 205 ? 6.623 -6.427 -14.104 1.00 95.88 205 ALA A N 1
ATOM 1619 C CA . ALA A 1 205 ? 5.873 -6.886 -12.953 1.00 95.88 205 ALA A CA 1
ATOM 1620 C C . ALA A 1 205 ? 6.810 -7.365 -11.852 1.00 95.88 205 ALA A C 1
ATOM 1622 O O . ALA A 1 205 ? 7.746 -8.113 -12.124 1.00 95.88 205 ALA A O 1
ATOM 1623 N N . ILE A 1 206 ? 6.529 -6.952 -10.621 1.00 96.81 206 ILE A N 1
ATOM 1624 C CA . ILE A 1 206 ? 7.315 -7.276 -9.436 1.00 96.81 206 ILE A CA 1
ATOM 1625 C C . ILE A 1 206 ? 6.415 -8.039 -8.475 1.00 96.81 206 ILE A C 1
ATOM 1627 O O . ILE A 1 206 ? 5.411 -7.505 -7.996 1.00 96.81 206 ILE A O 1
ATOM 1631 N N . THR A 1 207 ? 6.785 -9.280 -8.174 1.00 97.06 207 THR A N 1
ATOM 1632 C CA . THR A 1 207 ? 6.122 -10.050 -7.119 1.00 97.06 207 THR A CA 1
ATOM 1633 C C . THR A 1 207 ? 6.737 -9.685 -5.775 1.00 97.06 207 THR A C 1
ATOM 1635 O O . THR A 1 207 ? 7.943 -9.837 -5.557 1.00 97.06 207 THR A O 1
ATOM 1638 N N . VAL A 1 208 ? 5.912 -9.182 -4.860 1.00 96.56 208 VAL A N 1
ATOM 1639 C CA . VAL A 1 208 ? 6.364 -8.704 -3.553 1.00 96.56 208 VAL A CA 1
ATOM 1640 C C . VAL A 1 208 ? 6.263 -9.842 -2.544 1.00 96.56 208 VAL A C 1
ATOM 1642 O O . VAL A 1 208 ? 5.211 -10.092 -1.972 1.00 96.56 208 VAL A O 1
ATOM 1645 N N . HIS A 1 209 ? 7.360 -10.560 -2.320 1.00 95.56 209 HIS A N 1
ATOM 1646 C CA . HIS A 1 209 ? 7.364 -11.664 -1.361 1.00 95.56 209 HIS A CA 1
ATOM 1647 C C . HIS A 1 209 ? 7.543 -11.156 0.079 1.00 95.56 209 HIS A C 1
ATOM 1649 O O . HIS A 1 209 ? 8.500 -10.409 0.331 1.00 95.56 209 HIS A O 1
ATOM 1655 N N . PRO A 1 210 ? 6.692 -11.581 1.033 1.00 94.62 210 PRO A N 1
ATOM 1656 C CA . PRO A 1 210 ? 6.921 -11.318 2.447 1.00 94.62 210 PRO A CA 1
ATOM 1657 C C . PRO A 1 210 ? 8.157 -12.084 2.960 1.00 94.62 210 PRO A C 1
ATOM 1659 O O . PRO A 1 210 ? 8.720 -12.921 2.243 1.00 94.62 210 PRO A O 1
ATOM 1662 N N . PRO A 1 211 ? 8.622 -11.807 4.191 1.00 91.31 211 PRO A N 1
ATOM 1663 C CA . PRO A 1 211 ? 9.674 -12.588 4.828 1.00 91.31 211 PRO A CA 1
ATOM 1664 C C . PRO A 1 211 ? 9.297 -14.073 4.914 1.00 91.31 211 PRO A C 1
ATOM 1666 O O . PRO A 1 211 ? 8.135 -14.416 5.111 1.00 91.31 211 PRO A O 1
ATOM 1669 N N . THR A 1 212 ? 10.293 -14.952 4.816 1.00 81.56 212 THR A N 1
ATOM 1670 C CA . THR A 1 212 ? 10.119 -16.404 4.998 1.00 81.56 212 THR A CA 1
ATOM 1671 C C . THR A 1 212 ? 9.844 -16.788 6.448 1.00 81.56 212 THR A C 1
ATOM 1673 O O . THR A 1 212 ? 9.261 -17.835 6.711 1.00 81.56 212 THR A O 1
ATOM 1676 N N . THR A 1 213 ? 10.245 -15.947 7.404 1.00 71.94 213 THR A N 1
ATOM 1677 C CA . THR A 1 213 ? 9.868 -16.116 8.808 1.00 71.94 213 THR A CA 1
ATOM 1678 C C . THR A 1 213 ? 8.362 -15.889 8.959 1.00 71.94 213 THR A C 1
ATOM 1680 O O . THR A 1 213 ? 7.870 -14.883 8.438 1.00 71.94 213 THR A O 1
ATOM 1683 N N . PRO A 1 214 ? 7.638 -16.754 9.695 1.00 63.03 214 PRO A N 1
ATOM 1684 C CA . PRO A 1 214 ? 6.226 -16.541 9.981 1.00 63.03 214 PRO A CA 1
ATOM 1685 C C . PRO A 1 214 ? 5.983 -15.134 10.527 1.00 63.03 214 PRO A C 1
ATOM 1687 O O . PRO A 1 214 ? 6.817 -14.593 11.261 1.00 63.03 214 PRO A O 1
ATOM 1690 N N . ALA A 1 215 ? 4.844 -14.548 10.162 1.00 61.75 215 ALA A N 1
ATOM 1691 C CA . ALA A 1 215 ? 4.402 -13.273 10.702 1.00 61.75 215 ALA A CA 1
ATOM 1692 C C . ALA A 1 215 ? 4.450 -13.331 12.235 1.00 61.75 215 ALA A C 1
ATOM 1694 O O . ALA A 1 215 ? 3.737 -14.129 12.846 1.00 61.75 215 ALA A O 1
ATOM 1695 N N . ASP A 1 216 ? 5.285 -12.495 12.859 1.00 63.59 216 ASP A N 1
ATOM 1696 C CA . ASP A 1 216 ? 5.136 -12.235 14.286 1.00 63.59 216 ASP A CA 1
ATOM 1697 C C . ASP A 1 216 ? 3.809 -11.496 14.447 1.00 63.59 216 ASP A C 1
ATOM 1699 O O . ASP A 1 216 ? 3.673 -10.334 14.061 1.00 63.59 216 ASP A O 1
ATOM 1703 N N . ARG A 1 217 ? 2.796 -12.215 14.935 1.00 62.78 217 ARG A N 1
ATOM 1704 C CA . ARG A 1 217 ? 1.440 -11.686 15.082 1.00 62.78 217 ARG A CA 1
ATOM 1705 C C . ARG A 1 217 ? 1.317 -10.742 16.274 1.00 62.78 217 ARG A C 1
ATOM 1707 O O . ARG A 1 217 ? 0.211 -10.296 16.554 1.00 62.78 217 ARG A O 1
ATOM 1714 N N . ARG A 1 218 ? 2.389 -10.433 17.010 1.00 60.56 218 ARG A N 1
ATOM 1715 C CA . ARG A 1 218 ? 2.324 -9.492 18.133 1.00 60.56 218 ARG A CA 1
ATOM 1716 C C . ARG A 1 218 ? 2.672 -8.078 17.657 1.00 60.56 218 ARG A C 1
ATOM 1718 O O . ARG A 1 218 ? 3.831 -7.814 17.336 1.00 60.56 218 ARG A O 1
ATOM 1725 N N . PRO A 1 219 ? 1.708 -7.142 17.616 1.00 56.50 219 PRO A N 1
ATOM 1726 C CA . PRO A 1 219 ? 2.016 -5.756 17.303 1.00 56.50 219 PRO A CA 1
ATOM 1727 C C . PRO A 1 219 ? 2.866 -5.146 18.423 1.00 56.50 219 PRO A C 1
ATOM 1729 O O . PRO A 1 219 ? 2.641 -5.400 19.608 1.00 56.50 219 PRO A O 1
ATOM 1732 N N . ARG A 1 220 ? 3.817 -4.281 18.059 1.00 58.72 220 ARG A N 1
ATOM 1733 C CA . ARG A 1 220 ? 4.346 -3.284 18.998 1.00 58.72 220 ARG A CA 1
ATOM 1734 C C . ARG A 1 220 ? 3.333 -2.138 19.008 1.00 58.72 220 ARG A C 1
ATOM 1736 O O . ARG A 1 220 ? 2.847 -1.744 17.954 1.00 58.72 220 ARG A O 1
ATOM 1743 N N . THR A 1 221 ? 2.940 -1.659 20.184 1.00 55.41 221 THR A N 1
ATOM 1744 C CA . THR A 1 221 ? 1.834 -0.703 20.361 1.00 55.41 221 THR A CA 1
ATOM 1745 C C . THR A 1 221 ? 1.882 0.454 19.349 1.00 55.41 221 THR A C 1
ATOM 1747 O O . THR A 1 221 ? 2.874 1.175 19.273 1.00 55.41 221 THR A O 1
ATOM 1750 N N . ALA A 1 222 ? 0.806 0.645 18.577 1.00 55.28 222 ALA A N 1
ATOM 1751 C CA . ALA A 1 222 ? 0.744 1.587 17.450 1.00 55.28 222 ALA A CA 1
ATOM 1752 C C . ALA A 1 222 ? 0.107 2.945 17.797 1.00 55.28 222 ALA A C 1
ATOM 1754 O O . ALA A 1 222 ? -0.352 3.672 16.910 1.00 55.28 222 ALA A O 1
ATOM 1755 N N . LEU A 1 223 ? 0.052 3.277 19.090 1.00 53.25 223 LEU A N 1
ATOM 1756 C CA . LEU A 1 223 ? -0.511 4.533 19.579 1.00 53.25 223 LEU A CA 1
ATOM 1757 C C . LEU A 1 223 ? 0.204 5.706 18.877 1.00 53.25 223 LEU A C 1
ATOM 1759 O O . LEU A 1 223 ? 1.420 5.852 18.985 1.00 53.25 223 LEU A O 1
ATOM 1763 N N . TYR A 1 224 ? -0.568 6.518 18.146 1.00 53.06 224 TYR A N 1
ATOM 1764 C CA . TYR A 1 224 ? -0.146 7.765 17.480 1.00 53.06 224 TYR A CA 1
ATOM 1765 C C . TYR A 1 224 ? 0.700 7.631 16.203 1.00 53.06 224 TYR A C 1
ATOM 1767 O O . TYR A 1 224 ? 1.522 8.492 15.885 1.00 53.06 224 TYR A O 1
ATOM 1775 N N . ALA A 1 225 ? 0.503 6.572 15.415 1.00 53.41 225 ALA A N 1
ATOM 1776 C CA . ALA A 1 225 ? 1.196 6.446 14.140 1.00 53.41 225 ALA A CA 1
ATOM 1777 C C . ALA A 1 225 ? 0.684 7.441 13.067 1.00 53.41 225 ALA A C 1
ATOM 1779 O O . ALA A 1 225 ? -0.484 7.435 12.690 1.00 53.41 225 ALA A O 1
ATOM 1780 N N . VAL A 1 226 ? 1.585 8.291 12.555 1.00 52.66 226 VAL A N 1
ATOM 1781 C CA . VAL A 1 226 ? 1.308 9.261 11.479 1.00 52.66 226 VAL A CA 1
ATOM 1782 C C . VAL A 1 226 ? 1.597 8.630 10.119 1.00 52.66 226 VAL A C 1
ATOM 1784 O O . VAL A 1 226 ? 2.761 8.477 9.763 1.00 52.66 226 VAL A O 1
ATOM 1787 N N . ALA A 1 227 ? 0.570 8.302 9.336 1.00 48.31 227 ALA A N 1
ATOM 1788 C CA . ALA A 1 227 ? 0.766 8.017 7.918 1.00 48.31 227 ALA A CA 1
ATOM 1789 C C . ALA A 1 227 ? 0.508 9.249 7.061 1.00 48.31 227 ALA A C 1
ATOM 1791 O O . ALA A 1 227 ? -0.455 9.995 7.255 1.00 48.31 227 ALA A O 1
ATOM 1792 N N . HIS A 1 228 ? 1.377 9.421 6.075 1.00 49.69 228 HIS A N 1
ATOM 1793 C CA . HIS A 1 228 ? 1.163 10.322 4.962 1.00 49.69 228 HIS A CA 1
ATOM 1794 C C . HIS A 1 228 ? 1.144 9.475 3.702 1.00 49.69 228 HIS A C 1
ATOM 1796 O O . HIS A 1 228 ? 2.066 8.701 3.474 1.00 49.69 228 HIS A O 1
ATOM 1802 N N . SER A 1 229 ? 0.163 9.659 2.836 1.00 40.03 229 SER A N 1
ATOM 1803 C CA . SER A 1 229 ? 0.330 9.300 1.429 1.00 40.03 229 SER A CA 1
ATOM 1804 C C . SER A 1 229 ? 1.076 10.468 0.791 1.00 40.03 229 SER A C 1
ATOM 1806 O O . SER A 1 229 ? 0.561 11.582 0.734 1.00 40.03 229 SER A O 1
ATOM 1808 N N . GLY A 1 230 ? 2.323 10.245 0.389 1.00 32.56 230 GLY A N 1
ATOM 1809 C CA . GLY A 1 230 ? 3.187 11.271 -0.187 1.00 32.56 230 GLY A CA 1
ATOM 1810 C C . GLY A 1 230 ? 3.696 10.847 -1.556 1.00 32.56 230 GLY A C 1
ATOM 1811 O O . GLY A 1 230 ? 4.786 10.289 -1.634 1.00 32.56 230 GLY A O 1
ATOM 1812 N N . HIS A 1 231 ? 2.877 11.054 -2.593 1.00 32.41 231 HIS A N 1
ATOM 1813 C CA . HIS A 1 231 ? 3.179 11.892 -3.766 1.00 32.41 231 HIS A CA 1
ATOM 1814 C C . HIS A 1 231 ? 2.055 11.799 -4.816 1.00 32.41 231 HIS A C 1
ATOM 1816 O O . HIS A 1 231 ? 2.142 11.089 -5.807 1.00 32.41 231 HIS A O 1
ATOM 1822 N N . GLY A 1 232 ? 1.014 12.605 -4.614 1.00 33.00 232 GLY A N 1
ATOM 1823 C CA . GLY A 1 232 ? 0.124 13.074 -5.673 1.00 33.00 232 GLY A CA 1
ATOM 1824 C C . GLY A 1 232 ? -0.068 14.569 -5.454 1.00 33.00 232 GLY A C 1
ATOM 1825 O O . GLY A 1 232 ? -0.793 14.941 -4.545 1.00 33.00 232 GLY A O 1
ATOM 1826 N N . LEU A 1 233 ? 0.710 15.373 -6.184 1.00 32.59 233 LEU A N 1
ATOM 1827 C CA . LEU A 1 233 ? 0.596 16.825 -6.403 1.00 32.59 233 LEU A CA 1
ATOM 1828 C C . LEU A 1 233 ? -0.349 17.590 -5.449 1.00 32.59 233 LEU A C 1
ATOM 1830 O O . LEU A 1 233 ? -1.509 17.807 -5.769 1.00 32.59 233 LEU A O 1
ATOM 1834 N N . ASP A 1 234 ? 0.180 18.077 -4.323 1.00 29.80 234 ASP A N 1
ATOM 1835 C CA . ASP A 1 234 ? -0.511 19.037 -3.440 1.00 29.80 234 ASP A CA 1
ATOM 1836 C C . ASP A 1 234 ? -0.074 20.487 -3.744 1.00 29.80 234 ASP A C 1
ATOM 1838 O O . ASP A 1 234 ? 0.222 21.296 -2.865 1.00 29.80 234 ASP A O 1
ATOM 1842 N N . ARG A 1 235 ? 0.055 20.816 -5.034 1.00 29.16 235 ARG A N 1
ATOM 1843 C CA . ARG A 1 235 ? 0.166 22.199 -5.515 1.00 29.16 235 ARG A CA 1
ATOM 1844 C C . ARG A 1 235 ? -0.712 22.343 -6.744 1.00 29.16 235 ARG A C 1
ATOM 1846 O O . ARG A 1 235 ? -0.600 21.541 -7.667 1.00 29.16 235 ARG A O 1
ATOM 1853 N N . GLY A 1 236 ? -1.582 23.350 -6.717 1.00 27.62 236 GLY A N 1
ATOM 1854 C CA . GLY A 1 236 ? -2.480 23.710 -7.807 1.00 27.62 236 GLY A CA 1
ATOM 1855 C C . GLY A 1 236 ? -1.729 24.146 -9.060 1.00 27.62 236 GLY A C 1
ATOM 1856 O O . GLY A 1 236 ? -1.609 25.338 -9.322 1.00 27.62 236 GLY A O 1
ATOM 1857 N N . ASP A 1 237 ? -1.262 23.174 -9.835 1.00 26.42 237 ASP A N 1
ATOM 1858 C CA . ASP A 1 237 ? -0.972 23.355 -11.251 1.00 26.42 237 ASP A CA 1
ATOM 1859 C C . ASP A 1 237 ? -2.245 23.046 -12.059 1.00 26.42 237 ASP A C 1
ATOM 1861 O O . ASP A 1 237 ? -2.939 22.063 -11.772 1.00 26.42 237 ASP A O 1
ATOM 1865 N N . PRO A 1 238 ? -2.589 23.871 -13.064 1.00 23.78 238 PRO A N 1
ATOM 1866 C CA . PRO A 1 238 ? -3.764 23.645 -13.894 1.00 23.78 238 PRO A CA 1
ATOM 1867 C C . PRO A 1 238 ? -3.648 22.309 -14.647 1.00 23.78 238 PRO A C 1
ATOM 1869 O O . PRO A 1 238 ? -2.538 21.891 -14.994 1.00 23.78 238 PRO A O 1
ATOM 1872 N N . PRO A 1 239 ? -4.777 21.634 -14.937 1.00 26.81 239 PRO A N 1
ATOM 1873 C CA . PRO A 1 239 ? -4.764 20.328 -15.579 1.00 26.81 239 PRO A CA 1
ATOM 1874 C C . PRO A 1 239 ? -3.980 20.388 -16.890 1.00 26.81 239 PRO A C 1
ATOM 1876 O O . PRO A 1 239 ? -4.201 21.260 -17.736 1.00 26.81 239 PRO A O 1
ATOM 1879 N N . ALA A 1 240 ? -3.054 19.440 -17.054 1.00 27.83 240 ALA A N 1
ATOM 1880 C CA . ALA A 1 240 ? -2.347 19.239 -18.305 1.00 27.83 240 ALA A CA 1
ATOM 1881 C C . ALA A 1 240 ? -3.382 19.082 -19.426 1.00 27.83 240 ALA A C 1
ATOM 1883 O O . ALA A 1 240 ? -4.161 18.129 -19.439 1.00 27.83 240 ALA A O 1
ATOM 1884 N N . ARG A 1 241 ? -3.405 20.044 -20.357 1.00 26.19 241 ARG A N 1
ATOM 1885 C CA . ARG A 1 241 ? -4.261 19.972 -21.544 1.00 26.19 241 ARG A CA 1
ATOM 1886 C C . ARG A 1 241 ? -4.007 18.640 -22.261 1.00 26.19 241 ARG A C 1
ATOM 1888 O O . ARG A 1 241 ? -2.838 18.260 -22.405 1.00 26.19 241 ARG A O 1
ATOM 1895 N N . PRO A 1 242 ? -5.051 17.954 -22.755 1.00 28.45 242 PRO A N 1
ATOM 1896 C CA . PRO A 1 242 ? -4.854 16.791 -23.604 1.00 28.45 242 PRO A CA 1
ATOM 1897 C C . PRO A 1 242 ? -4.016 17.222 -24.812 1.00 28.45 242 PRO A C 1
ATOM 1899 O O . PRO A 1 242 ? -4.360 18.173 -25.518 1.00 28.45 242 PRO A O 1
ATOM 1902 N N . ARG A 1 243 ? -2.867 16.567 -25.019 1.00 37.88 243 ARG A N 1
ATOM 1903 C CA . ARG A 1 243 ? -2.062 16.772 -26.226 1.00 37.88 243 ARG A CA 1
ATOM 1904 C C . ARG A 1 243 ? -2.872 16.219 -27.392 1.00 37.88 243 ARG A C 1
ATOM 1906 O O . ARG A 1 243 ? -2.992 15.006 -27.531 1.00 37.88 243 ARG A O 1
ATOM 1913 N N . GLY A 1 244 ? -3.467 17.134 -28.154 1.00 26.97 244 GLY A N 1
ATOM 1914 C CA . GLY A 1 244 ? -4.234 16.834 -29.352 1.00 26.97 244 GLY A CA 1
ATOM 1915 C C . GLY A 1 244 ? -3.423 16.006 -30.343 1.00 26.97 244 GLY A C 1
ATOM 1916 O O . GLY A 1 244 ? -2.222 16.212 -30.528 1.00 26.97 244 GLY A O 1
ATOM 1917 N N . ASP A 1 245 ? -4.118 15.054 -30.945 1.00 29.56 245 ASP A N 1
ATOM 1918 C CA . ASP A 1 245 ? -3.652 14.189 -32.016 1.00 29.56 245 ASP A CA 1
ATOM 1919 C C . ASP A 1 245 ? -3.208 15.045 -33.227 1.00 29.56 245 ASP A C 1
ATOM 1921 O O . ASP A 1 245 ? -3.990 15.889 -33.674 1.00 29.56 245 ASP A O 1
ATOM 1925 N N . PRO A 1 246 ? -2.001 14.883 -33.810 1.00 30.34 246 PRO A N 1
ATOM 1926 C CA . PRO A 1 246 ? -1.560 15.707 -34.941 1.00 30.34 246 PRO A CA 1
ATOM 1927 C C . PRO A 1 246 ? -2.226 15.327 -36.275 1.00 30.34 246 PRO A C 1
ATOM 1929 O O . PRO A 1 246 ? -1.809 15.799 -37.331 1.00 30.34 246 PRO A O 1
ATOM 1932 N N . CYS A 1 247 ? -3.244 14.464 -36.265 1.00 34.09 247 CYS A N 1
ATOM 1933 C CA . CYS A 1 247 ? -3.861 13.923 -37.471 1.00 34.09 247 CYS A CA 1
ATOM 1934 C C . CYS A 1 247 ? -5.333 14.335 -37.620 1.00 34.09 247 CYS A C 1
ATOM 1936 O O . CYS A 1 247 ? -6.214 13.504 -37.796 1.00 34.09 247 CYS A O 1
ATOM 1938 N N . ALA A 1 248 ? -5.613 15.638 -37.597 1.00 32.81 248 ALA A N 1
ATOM 1939 C CA . ALA A 1 248 ? -6.889 16.173 -38.068 1.00 32.81 248 ALA A CA 1
ATOM 1940 C C . ALA A 1 248 ? -6.635 17.329 -39.040 1.00 32.81 248 ALA A C 1
ATOM 1942 O O . ALA A 1 248 ? -6.527 18.497 -38.672 1.00 32.81 248 ALA A O 1
ATOM 1943 N N . ARG A 1 249 ? -6.508 16.964 -40.317 1.00 34.66 249 ARG A N 1
ATOM 1944 C CA . ARG A 1 249 ? -6.525 17.876 -41.464 1.00 34.66 249 ARG A CA 1
ATOM 1945 C C . ARG A 1 249 ? -7.841 18.668 -41.458 1.00 34.66 249 ARG A C 1
ATOM 1947 O O . ARG A 1 249 ? -8.904 18.059 -41.388 1.00 34.66 249 ARG A O 1
ATOM 1954 N N . ARG A 1 250 ? -7.794 19.992 -41.634 1.00 32.56 250 ARG A N 1
ATOM 1955 C CA . ARG A 1 250 ? -8.948 20.779 -42.103 1.00 32.56 250 ARG A CA 1
ATOM 1956 C C . ARG A 1 250 ? -8.605 21.479 -43.415 1.00 32.56 250 ARG A C 1
ATOM 1958 O O . ARG A 1 250 ? -7.638 22.227 -43.503 1.00 32.56 250 ARG A O 1
ATOM 1965 N N . ARG A 1 251 ? -9.412 21.162 -44.429 1.00 30.91 251 ARG A N 1
ATOM 1966 C CA . ARG A 1 251 ? -9.620 21.919 -45.672 1.00 30.91 251 ARG A CA 1
ATOM 1967 C C . ARG A 1 251 ? -10.567 23.115 -45.401 1.00 30.91 251 ARG A C 1
ATOM 1969 O O . ARG A 1 251 ? -11.140 23.164 -44.312 1.00 30.91 251 ARG A O 1
ATOM 1976 N N . PRO A 1 252 ? -10.667 24.088 -46.328 1.00 33.06 252 PRO A N 1
ATOM 1977 C CA . PRO A 1 252 ? -10.874 25.499 -46.007 1.00 33.06 252 PRO A CA 1
ATOM 1978 C C . PRO A 1 252 ? -12.339 25.938 -45.900 1.00 33.06 252 PRO A C 1
ATOM 1980 O O . PRO A 1 252 ? -13.266 25.201 -46.224 1.00 33.06 252 PRO A O 1
ATOM 1983 N N . ALA A 1 253 ? -12.470 27.173 -45.414 1.00 32.03 253 ALA A N 1
ATOM 1984 C CA . ALA A 1 253 ? -13.676 27.928 -45.121 1.00 32.03 253 ALA A CA 1
ATOM 1985 C C . ALA A 1 253 ? -14.612 28.123 -46.324 1.00 32.03 253 ALA A C 1
ATOM 1987 O O . ALA A 1 253 ? -14.164 28.429 -47.427 1.00 32.03 253 ALA A O 1
ATOM 1988 N N . ALA A 1 254 ? -15.912 28.033 -46.046 1.00 32.81 254 ALA A N 1
ATOM 1989 C CA . ALA A 1 254 ? -16.962 28.659 -46.830 1.00 32.81 254 ALA A CA 1
ATOM 1990 C C . ALA A 1 254 ? -17.527 29.823 -46.004 1.00 32.81 254 ALA A C 1
ATOM 1992 O O . ALA A 1 254 ? -17.939 29.652 -44.856 1.00 32.81 254 ALA A O 1
ATOM 1993 N N . SER A 1 255 ? -17.441 31.003 -46.595 1.00 34.19 255 SER A N 1
ATOM 1994 C CA . SER A 1 255 ? -18.117 32.245 -46.243 1.00 34.19 255 SER A CA 1
ATOM 1995 C C . SER A 1 255 ? -19.600 32.170 -46.599 1.00 34.19 255 SER A C 1
ATOM 1997 O O . SER A 1 255 ? -19.914 31.648 -47.665 1.00 34.19 255 SER A O 1
ATOM 1999 N N . ASP A 1 256 ? -20.467 32.780 -45.789 1.00 32.94 256 ASP A N 1
ATOM 2000 C CA . ASP A 1 256 ? -21.656 33.454 -46.322 1.00 32.94 256 ASP A CA 1
ATOM 2001 C C . ASP A 1 256 ? -22.043 34.660 -45.430 1.00 32.94 256 ASP A C 1
ATOM 2003 O O . ASP A 1 256 ? -21.866 34.574 -44.207 1.00 32.94 256 ASP A O 1
ATOM 2007 N N . PRO A 1 257 ? -22.457 35.801 -46.021 1.00 41.81 257 PRO A N 1
ATOM 2008 C CA . PRO A 1 257 ? -22.666 37.094 -45.379 1.00 41.81 257 PRO A CA 1
ATOM 2009 C C . PRO A 1 257 ? -24.152 37.323 -45.015 1.00 41.81 257 PRO A C 1
ATOM 2011 O O . PRO A 1 257 ? -24.970 36.417 -45.085 1.00 41.81 257 PRO A O 1
ATOM 2014 N N . ASP A 1 258 ? -24.478 38.564 -44.651 1.00 34.69 258 ASP A N 1
ATOM 2015 C CA . ASP A 1 258 ? -25.827 39.133 -44.490 1.00 34.69 258 ASP A CA 1
ATOM 2016 C C . ASP A 1 258 ? -26.539 39.022 -43.125 1.00 34.69 258 ASP A C 1
ATOM 2018 O O . ASP A 1 258 ? -27.383 38.184 -42.822 1.00 34.69 258 ASP A O 1
ATOM 2022 N N . ARG A 1 259 ? -26.200 40.046 -42.331 1.00 35.38 259 ARG A N 1
ATOM 2023 C CA . ARG A 1 259 ? -27.022 40.840 -41.392 1.00 35.38 259 ARG A CA 1
ATOM 2024 C C . ARG A 1 259 ? -28.423 41.183 -41.979 1.00 35.38 259 ARG A C 1
ATOM 2026 O O . ARG A 1 259 ? -28.556 41.205 -43.199 1.00 35.38 259 ARG A O 1
ATOM 2033 N N . PRO A 1 260 ? -29.430 41.600 -41.176 1.00 43.88 260 PRO A N 1
ATOM 2034 C CA . PRO A 1 260 ? -29.404 42.972 -40.652 1.00 43.88 260 PRO A CA 1
ATOM 2035 C C . PRO A 1 260 ? -29.965 43.190 -39.233 1.00 43.88 260 PRO A C 1
ATOM 2037 O O . PRO A 1 260 ? -30.649 42.362 -38.639 1.00 43.88 260 PRO A O 1
ATOM 2040 N N . ASP A 1 261 ? -29.612 44.372 -38.729 1.00 38.28 261 ASP A N 1
ATOM 2041 C CA . ASP A 1 261 ? -29.989 45.014 -37.471 1.00 38.28 261 ASP A CA 1
ATOM 2042 C C . ASP A 1 261 ? -31.501 45.196 -37.267 1.00 38.28 261 ASP A C 1
ATOM 2044 O O . ASP A 1 261 ? -32.208 45.536 -38.213 1.00 38.28 261 ASP A O 1
ATOM 2048 N N . GLN A 1 262 ? -31.951 45.168 -36.004 1.00 36.25 262 GLN A N 1
ATOM 2049 C CA . GLN A 1 262 ? -33.009 46.068 -35.525 1.00 36.25 262 GLN A CA 1
ATOM 2050 C C . GLN A 1 262 ? -32.679 46.618 -34.128 1.00 36.25 262 GLN A C 1
ATOM 2052 O O . GLN A 1 262 ? -32.256 45.903 -33.220 1.00 36.25 262 GLN A O 1
ATOM 2057 N N . HIS A 1 263 ? -32.827 47.937 -34.028 1.00 36.31 263 HIS A N 1
ATOM 2058 C CA . HIS A 1 263 ? -32.541 48.818 -32.897 1.00 36.31 263 HIS A CA 1
ATOM 2059 C C . HIS A 1 263 ? -33.732 48.877 -31.895 1.00 36.31 263 HIS A C 1
ATOM 2061 O O . HIS A 1 263 ? -34.785 48.308 -32.171 1.00 36.31 263 HIS A O 1
ATOM 2067 N N . PRO A 1 264 ? -33.569 49.532 -30.726 1.00 57.59 264 PRO A N 1
ATOM 2068 C CA . PRO A 1 264 ? -34.357 49.323 -29.511 1.00 57.59 264 PRO A CA 1
ATOM 2069 C C . PRO A 1 264 ? -35.478 50.350 -29.326 1.00 57.59 264 PRO A C 1
ATOM 2071 O O . PRO A 1 264 ? -35.370 51.475 -29.804 1.00 57.59 264 PRO A O 1
ATOM 2074 N N . GLU A 1 265 ? -36.463 50.031 -28.482 1.00 35.59 265 GLU A N 1
ATOM 2075 C CA . GLU A 1 265 ? -37.304 51.052 -27.852 1.00 35.59 265 GLU A CA 1
ATOM 2076 C C . GLU A 1 265 ? -37.573 50.805 -26.363 1.00 35.59 265 GLU A C 1
ATOM 2078 O O . GLU A 1 265 ? -37.422 49.719 -25.808 1.00 35.59 265 GLU A O 1
ATOM 2083 N N . ARG A 1 266 ? -37.865 51.935 -25.728 1.00 35.47 266 ARG A N 1
ATOM 2084 C CA . ARG A 1 266 ? -37.743 52.325 -24.330 1.00 35.47 266 ARG A CA 1
ATOM 2085 C C . ARG A 1 266 ? -39.025 52.082 -23.513 1.00 35.47 266 ARG A C 1
ATOM 2087 O O . ARG A 1 266 ? -40.115 52.311 -24.004 1.00 35.47 266 ARG A O 1
ATOM 2094 N N . VAL A 1 267 ? -38.814 51.831 -22.212 1.00 36.50 267 VAL A N 1
ATOM 2095 C CA . VAL A 1 267 ? -39.415 52.528 -21.043 1.00 36.50 267 VAL A CA 1
ATOM 2096 C C . VAL A 1 267 ? -40.940 52.434 -20.832 1.00 36.50 267 VAL A C 1
ATOM 2098 O O . VAL A 1 267 ? -41.719 53.010 -21.575 1.00 36.50 267 VAL A O 1
ATOM 2101 N N . THR A 1 268 ? -41.365 51.869 -19.692 1.00 38.94 268 THR A N 1
ATOM 2102 C CA . THR A 1 268 ? -42.013 52.616 -18.581 1.00 38.94 268 THR A CA 1
ATOM 2103 C C . THR A 1 268 ? -42.365 51.705 -17.390 1.00 38.94 268 THR A C 1
ATOM 2105 O O . THR A 1 268 ? -43.170 50.789 -17.474 1.00 38.94 268 THR A O 1
ATOM 2108 N N . ASP A 1 269 ? -41.676 51.966 -16.282 1.00 37.25 269 ASP A N 1
ATOM 2109 C CA . ASP A 1 269 ? -42.165 52.212 -14.915 1.00 37.25 269 ASP A CA 1
ATOM 2110 C C . ASP A 1 269 ? -43.595 51.777 -14.491 1.00 37.25 269 ASP A C 1
ATOM 2112 O O . ASP A 1 269 ? -44.585 52.310 -14.994 1.00 37.25 269 ASP A O 1
ATOM 2116 N N . ARG A 1 270 ? -43.699 50.920 -13.455 1.00 37.50 270 ARG A N 1
ATOM 2117 C CA . ARG A 1 270 ? -44.500 51.152 -12.222 1.00 37.50 270 ARG A CA 1
ATOM 2118 C C . ARG A 1 270 ? -44.427 49.978 -11.230 1.00 37.50 270 ARG A C 1
ATOM 2120 O O . ARG A 1 270 ? -44.623 48.818 -11.575 1.00 37.50 270 ARG A O 1
ATOM 2127 N N . ALA A 1 271 ? -44.182 50.334 -9.971 1.00 40.88 271 ALA A N 1
ATOM 2128 C CA . ALA A 1 271 ? -44.159 49.491 -8.772 1.00 40.88 271 ALA A CA 1
ATOM 2129 C C . ALA A 1 271 ? -45.587 49.277 -8.164 1.00 40.88 271 ALA A C 1
ATOM 2131 O O . ALA A 1 271 ? -46.574 49.451 -8.874 1.00 40.88 271 ALA A O 1
ATOM 2132 N N . PRO A 1 272 ? -45.768 48.960 -6.861 1.00 57.59 272 PRO A N 1
ATOM 2133 C CA . PRO A 1 272 ? -45.833 47.611 -6.282 1.00 57.59 272 PRO A CA 1
ATOM 2134 C C . PRO A 1 272 ? -47.144 47.336 -5.494 1.00 57.59 272 PRO A C 1
ATOM 2136 O O . PRO A 1 272 ? -47.761 48.260 -4.973 1.00 57.59 272 PRO A O 1
ATOM 2139 N N . GLN A 1 273 ? -47.519 46.069 -5.267 1.00 45.88 273 GLN A N 1
ATOM 2140 C CA . GLN A 1 273 ? -48.482 45.654 -4.216 1.00 45.88 273 GLN A CA 1
ATOM 2141 C C . GLN A 1 273 ? -48.060 44.265 -3.689 1.00 45.88 273 GLN A C 1
ATOM 2143 O O . GLN A 1 273 ? -47.982 43.315 -4.455 1.00 45.88 273 GLN A O 1
ATOM 2148 N N . ARG A 1 274 ? -47.505 44.116 -2.474 1.00 47.28 274 ARG A N 1
ATOM 2149 C CA . ARG A 1 274 ? -48.198 43.873 -1.186 1.00 47.28 274 ARG A CA 1
ATOM 2150 C C . ARG A 1 274 ? -49.487 43.040 -1.317 1.00 47.28 274 ARG A C 1
ATOM 2152 O O . ARG A 1 274 ? -50.478 43.565 -1.795 1.00 47.28 274 ARG A O 1
ATOM 2159 N N . ILE A 1 275 ? -49.520 41.837 -0.730 1.00 45.84 275 ILE A N 1
ATOM 2160 C CA . ILE A 1 275 ? -50.254 41.508 0.515 1.00 45.84 275 ILE A CA 1
ATOM 2161 C C . ILE A 1 275 ? -50.056 40.022 0.890 1.00 45.84 275 ILE A C 1
ATOM 2163 O O . ILE A 1 275 ? -50.211 39.117 0.082 1.00 45.84 275 ILE A O 1
ATOM 2167 N N . ARG A 1 276 ? -49.710 39.860 2.171 1.00 49.81 276 ARG A N 1
ATOM 2168 C CA . ARG A 1 276 ? -49.856 38.748 3.128 1.00 49.81 276 ARG A CA 1
ATOM 2169 C C . ARG A 1 276 ? -50.745 37.554 2.728 1.00 49.81 276 ARG A C 1
ATOM 2171 O O . ARG A 1 276 ? -51.930 37.747 2.468 1.00 49.81 276 ARG A O 1
ATOM 2178 N N . ARG A 1 277 ? -50.257 36.341 2.996 1.00 53.94 277 ARG A N 1
ATOM 2179 C CA . ARG A 1 277 ? -50.612 35.528 4.178 1.00 53.94 277 ARG A CA 1
ATOM 2180 C C . ARG A 1 277 ? -49.553 34.461 4.414 1.00 53.94 277 ARG A C 1
ATOM 2182 O O . ARG A 1 277 ? -48.945 34.035 3.412 1.00 53.94 277 ARG A O 1
#